Protein AF-K0T795-F1 (afdb_monomer_lite)

Secondary structure (DSSP, 8-state):
-EEEEEEEEEEE-GGGT-B-PPSB-S---SSHHHHHHTB-TTS-BSEEEEEEESS-B-GGGT-EEE--GGG-THHHH-PPP-----TT-TT-------HHHHHT-STTGGGG-EEE-B-TT-EEEEETTS-EEEPBP-TT-TT---EEEEEEEEE-TTTS--SBTT----EETTEE-PPPHHHHHHHHHHHHHHTGGGS---HHHHHHHHHHHHHTTTTB-HHHHHHHHHHHHHHHHHHHHHHHHHHHHHT-----------HHHHHHHHHHHTT------GGGTTGGGSSGGGS---------

Structure (mmCIF, N/CA/C/O backbone):
data_AF-K0T795-F1
#
_entry.id   AF-K0T795-F1
#
loop_
_atom_site.group_PDB
_atom_site.id
_atom_site.type_symbol
_atom_site.label_atom_id
_atom_site.label_alt_id
_atom_site.label_comp_id
_atom_site.label_asym_id
_atom_site.label_entity_id
_atom_site.label_seq_id
_atom_site.pdbx_PDB_ins_code
_atom_site.Cartn_x
_atom_site.Cartn_y
_atom_site.Cartn_z
_atom_site.occupancy
_atom_site.B_iso_or_equiv
_atom_site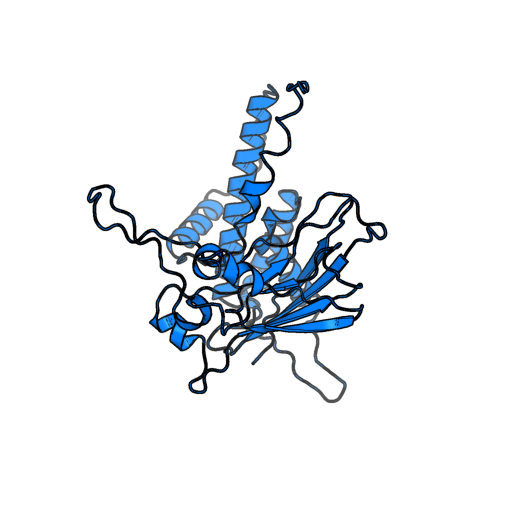.auth_seq_id
_atom_site.auth_comp_id
_atom_site.auth_asym_id
_atom_site.auth_atom_id
_atom_site.pdbx_PDB_model_num
ATOM 1 N N . MET A 1 1 ? 12.980 -3.715 13.375 1.00 86.56 1 MET A N 1
ATOM 2 C CA . MET A 1 1 ? 11.703 -3.409 12.712 1.00 86.56 1 MET A CA 1
ATOM 3 C C . MET A 1 1 ? 10.564 -3.985 13.532 1.00 86.56 1 MET A C 1
ATOM 5 O O . MET A 1 1 ? 10.728 -5.064 14.099 1.00 86.56 1 MET A O 1
ATOM 9 N N . VAL A 1 2 ? 9.457 -3.260 13.605 1.00 91.81 2 VAL A N 1
ATOM 10 C CA . VAL A 1 2 ? 8.204 -3.581 14.289 1.00 91.81 2 VAL A CA 1
ATOM 11 C C . VAL A 1 2 ? 7.086 -3.684 13.255 1.00 91.81 2 VAL A C 1
ATOM 13 O O . VAL A 1 2 ? 7.218 -3.168 12.154 1.00 91.81 2 VAL A O 1
ATOM 16 N N . PHE A 1 3 ? 6.021 -4.416 13.572 1.00 92.88 3 PHE A N 1
ATOM 17 C CA . PHE A 1 3 ? 4.860 -4.531 12.691 1.00 92.88 3 PHE A CA 1
ATOM 18 C C . PHE A 1 3 ? 4.004 -3.270 12.787 1.00 92.88 3 PHE A C 1
ATOM 20 O O . PHE A 1 3 ? 3.606 -2.920 13.900 1.00 92.88 3 PHE A O 1
ATOM 27 N N . ASN A 1 4 ? 3.688 -2.637 11.654 1.00 92.00 4 ASN A N 1
ATOM 28 C CA . ASN A 1 4 ? 2.991 -1.349 11.661 1.00 92.00 4 ASN A CA 1
ATOM 29 C C . ASN A 1 4 ? 1.482 -1.431 11.867 1.00 92.00 4 ASN A C 1
ATOM 31 O O . ASN A 1 4 ? 0.875 -0.431 12.224 1.00 92.00 4 ASN A O 1
ATOM 35 N N . PHE A 1 5 ? 0.882 -2.611 11.694 1.00 94.19 5 PHE A N 1
ATOM 36 C CA . PHE A 1 5 ? -0.573 -2.790 11.593 1.00 94.19 5 PHE A CA 1
ATOM 37 C C . PHE A 1 5 ? -1.214 -2.202 10.332 1.00 94.19 5 PHE A C 1
ATOM 39 O O . PHE A 1 5 ? -2.438 -2.229 10.237 1.00 94.19 5 PHE A O 1
ATOM 46 N N . ASP A 1 6 ? -0.413 -1.785 9.351 1.00 92.88 6 ASP A N 1
ATOM 47 C CA . ASP A 1 6 ? -0.857 -1.567 7.974 1.00 92.88 6 ASP A CA 1
ATOM 48 C C . ASP A 1 6 ? -1.034 -2.920 7.278 1.00 92.88 6 ASP A C 1
ATOM 50 O O . ASP A 1 6 ? -0.102 -3.738 7.259 1.00 92.88 6 ASP A O 1
ATOM 54 N N . VAL A 1 7 ? -2.252 -3.200 6.805 1.00 92.56 7 VAL A N 1
ATOM 55 C CA . VAL A 1 7 ? -2.627 -4.503 6.246 1.00 92.56 7 VAL A CA 1
ATOM 56 C C . VAL A 1 7 ? -3.633 -4.323 5.122 1.00 92.56 7 VAL A C 1
ATOM 58 O O . VAL A 1 7 ? -4.818 -4.114 5.359 1.00 92.56 7 VAL A O 1
ATOM 61 N N . LEU A 1 8 ? -3.192 -4.567 3.899 1.00 90.12 8 LEU A N 1
ATOM 62 C CA . LEU A 1 8 ? -4.040 -4.510 2.719 1.00 90.12 8 LEU A CA 1
ATOM 63 C C . LEU A 1 8 ? -4.313 -5.919 2.210 1.00 90.12 8 LEU A C 1
ATOM 65 O O . LEU A 1 8 ? -3.396 -6.712 2.018 1.00 90.12 8 LEU A O 1
ATOM 69 N N . ALA A 1 9 ? -5.578 -6.238 1.955 1.00 92.12 9 ALA A N 1
ATOM 70 C CA . ALA A 1 9 ? -5.966 -7.454 1.253 1.00 92.12 9 ALA A CA 1
ATOM 71 C C . ALA A 1 9 ? -6.657 -7.071 -0.050 1.00 92.12 9 ALA A C 1
ATOM 73 O O . ALA A 1 9 ? -7.594 -6.278 -0.045 1.00 92.12 9 ALA A O 1
ATOM 74 N N . TRP A 1 10 ? -6.199 -7.643 -1.160 1.00 88.56 10 TRP A N 1
ATOM 75 C CA . TRP A 1 10 ? -6.665 -7.260 -2.485 1.00 88.56 10 TRP A CA 1
ATOM 76 C C . TRP A 1 10 ? -7.081 -8.464 -3.313 1.00 88.56 10 TRP A C 1
ATOM 78 O O . TRP A 1 10 ? -6.333 -9.442 -3.418 1.00 88.56 10 TRP A O 1
ATOM 88 N N . SER A 1 11 ? -8.253 -8.345 -3.933 1.00 93.38 11 SER A N 1
ATOM 89 C CA . SER A 1 11 ? -8.753 -9.245 -4.966 1.00 93.38 11 SER A CA 1
ATOM 90 C C . SER A 1 11 ? -8.673 -8.533 -6.306 1.00 93.38 11 SER A C 1
ATOM 92 O O . SER A 1 11 ? -9.157 -7.416 -6.412 1.00 93.38 11 SER A O 1
ATOM 94 N N . ILE A 1 12 ? -8.073 -9.171 -7.308 1.00 93.12 12 ILE A N 1
ATOM 95 C CA . ILE A 1 12 ? -8.143 -8.727 -8.705 1.00 93.12 12 ILE A CA 1
ATOM 96 C C . ILE A 1 12 ? -8.821 -9.816 -9.514 1.00 93.12 12 ILE A C 1
ATOM 98 O O . ILE A 1 12 ? -8.230 -10.881 -9.685 1.00 93.12 12 ILE A O 1
ATOM 102 N N . ASP A 1 13 ? -10.021 -9.561 -10.025 1.00 93.50 13 ASP A N 1
ATOM 103 C CA . ASP A 1 13 ? -10.718 -10.417 -10.981 1.00 93.50 13 ASP A CA 1
ATOM 104 C C . ASP A 1 13 ? -10.449 -9.953 -12.427 1.00 93.50 13 ASP A C 1
ATOM 106 O O . ASP A 1 13 ? -10.992 -8.938 -12.876 1.00 93.50 13 ASP A O 1
ATOM 110 N N . PRO A 1 14 ? -9.669 -10.717 -13.222 1.00 92.88 14 PRO A N 1
ATOM 111 C CA . PRO A 1 14 ? -9.431 -10.392 -14.626 1.00 92.88 14 PRO A CA 1
ATOM 112 C C . PRO A 1 14 ? -10.713 -10.278 -15.460 1.00 92.88 14 PRO A C 1
ATOM 114 O O . PRO A 1 14 ? -10.715 -9.593 -16.479 1.00 92.88 14 PRO A O 1
ATOM 117 N N . LYS A 1 15 ? -11.808 -10.938 -15.058 1.00 92.31 15 LYS A N 1
ATOM 118 C CA . LYS A 1 15 ? -13.093 -10.886 -15.776 1.00 92.31 15 LYS A CA 1
ATOM 119 C C . LYS A 1 15 ? -13.806 -9.553 -15.620 1.00 92.31 15 LYS A C 1
ATOM 121 O O . LYS A 1 15 ? -14.582 -9.193 -16.498 1.00 92.31 15 LYS A O 1
ATOM 126 N N . GLN A 1 16 ? -13.536 -8.847 -14.527 1.00 91.06 16 GLN A N 1
ATOM 127 C CA . GLN A 1 16 ? -14.083 -7.522 -14.250 1.00 91.06 16 GLN A CA 1
ATOM 128 C C . GLN A 1 16 ? -13.165 -6.406 -14.764 1.00 91.06 16 GLN A C 1
ATOM 130 O O . GLN A 1 16 ? -13.422 -5.235 -14.513 1.00 91.06 16 GLN A O 1
ATOM 135 N N . ASN A 1 17 ? -12.103 -6.758 -15.506 1.00 88.50 17 ASN A N 1
ATOM 136 C CA . ASN A 1 17 ? -11.101 -5.816 -16.008 1.00 88.50 17 ASN A CA 1
ATOM 137 C C . ASN A 1 17 ? -10.404 -5.019 -14.882 1.00 88.50 17 ASN A C 1
ATOM 139 O O . ASN A 1 17 ? -9.931 -3.904 -15.099 1.00 88.50 17 ASN A O 1
ATOM 143 N N . GLU A 1 18 ? -10.328 -5.604 -13.684 1.00 91.62 18 GLU A N 1
ATOM 144 C CA . GLU A 1 18 ? -9.703 -4.993 -12.512 1.00 91.62 18 GLU A CA 1
ATOM 145 C C . GLU A 1 18 ? -8.171 -4.934 -12.644 1.00 91.62 18 GLU A C 1
ATOM 147 O O . GLU A 1 18 ? -7.525 -5.755 -13.313 1.00 91.62 18 GLU A O 1
ATOM 152 N N . SER A 1 19 ? -7.568 -3.959 -11.966 1.00 91.56 19 SER A N 1
ATOM 153 C CA . SER A 1 19 ? -6.119 -3.772 -11.878 1.00 91.56 19 SER A CA 1
ATOM 154 C C . SER A 1 19 ? -5.672 -3.547 -10.443 1.00 91.56 19 SER A C 1
ATOM 156 O O . SER A 1 19 ? -6.443 -3.082 -9.606 1.00 91.56 19 SER A O 1
ATOM 158 N N . GLY A 1 20 ? -4.412 -3.887 -10.161 1.00 90.06 20 GLY A N 1
ATOM 159 C CA . GLY A 1 20 ? -3.769 -3.429 -8.934 1.00 90.06 20 GLY A CA 1
ATOM 160 C C . GLY A 1 20 ? -3.446 -1.937 -9.004 1.00 90.06 20 GLY A C 1
ATOM 161 O O . GLY A 1 20 ? -3.841 -1.247 -9.944 1.00 90.06 20 GLY A O 1
ATOM 162 N N . PHE A 1 21 ? -2.693 -1.470 -8.011 1.00 88.06 21 PHE A N 1
ATOM 163 C CA . PHE A 1 21 ? -2.136 -0.120 -7.993 1.00 88.06 21 PHE A CA 1
ATOM 164 C C . PHE A 1 21 ? -1.291 0.152 -9.241 1.00 88.06 21 PHE A C 1
ATOM 166 O O . PHE A 1 21 ? -0.637 -0.763 -9.751 1.00 88.06 21 PHE A O 1
ATOM 173 N N . SER A 1 22 ? -1.312 1.402 -9.699 1.00 90.06 22 SER A N 1
ATOM 174 C CA . SER A 1 22 ? -0.381 1.999 -10.668 1.00 90.06 22 SER A CA 1
ATOM 175 C C . SER A 1 22 ? 1.072 1.883 -10.180 1.00 90.06 22 SER A C 1
ATOM 177 O O . SER A 1 22 ? 1.303 1.553 -9.023 1.00 90.06 22 SER A O 1
ATOM 179 N N . PRO A 1 23 ? 2.084 2.087 -11.038 1.00 93.00 23 PRO A N 1
ATOM 180 C CA . PRO A 1 23 ? 3.484 2.195 -10.612 1.00 93.00 23 PRO A CA 1
ATOM 181 C C . PRO A 1 23 ? 3.674 3.257 -9.529 1.00 93.00 23 PRO A C 1
ATOM 183 O O . PRO A 1 23 ? 3.396 4.422 -9.770 1.00 93.00 23 PRO A O 1
ATOM 186 N N . HIS A 1 24 ? 4.138 2.832 -8.353 1.00 92.12 24 HIS A N 1
ATOM 187 C CA . HIS A 1 24 ? 4.343 3.690 -7.183 1.00 92.12 24 HIS A CA 1
ATOM 188 C C . HIS A 1 24 ? 5.465 3.147 -6.284 1.00 92.12 24 HIS A C 1
ATOM 190 O O . HIS A 1 24 ? 5.972 2.027 -6.469 1.00 92.12 24 HIS A O 1
ATOM 196 N N . ARG A 1 25 ? 5.855 3.957 -5.301 1.00 93.31 25 ARG A N 1
ATOM 197 C CA . ARG A 1 25 ? 6.662 3.559 -4.143 1.00 93.31 25 ARG A CA 1
ATOM 198 C C . ARG A 1 25 ? 5.738 3.550 -2.924 1.00 93.31 25 ARG A C 1
ATOM 200 O O . ARG A 1 25 ? 4.800 4.330 -2.873 1.00 93.31 25 ARG A O 1
ATOM 207 N N . ASP A 1 26 ? 5.988 2.692 -1.933 1.00 92.50 26 ASP A N 1
ATOM 208 C CA . ASP A 1 26 ? 5.132 2.705 -0.731 1.00 92.50 26 ASP A CA 1
ATOM 209 C C . ASP A 1 26 ? 5.312 4.010 0.055 1.00 92.50 26 ASP A C 1
ATOM 211 O O . ASP A 1 26 ? 4.383 4.461 0.719 1.00 92.50 26 ASP A O 1
ATOM 215 N N . ARG A 1 27 ? 6.525 4.586 0.039 1.00 90.69 27 ARG A N 1
ATOM 216 C CA . ARG A 1 27 ? 6.832 5.871 0.679 1.00 90.69 27 ARG A CA 1
ATOM 217 C C . ARG A 1 27 ? 7.778 6.691 -0.186 1.00 90.69 27 ARG A C 1
ATOM 219 O O . ARG A 1 27 ? 8.836 6.186 -0.592 1.00 90.69 27 ARG A O 1
ATOM 226 N N . GLN A 1 28 ? 7.453 7.968 -0.332 1.00 86.88 28 GLN A N 1
ATOM 227 C CA . GLN A 1 28 ? 8.263 8.961 -1.014 1.00 86.88 28 GLN A CA 1
ATOM 228 C C . GLN A 1 28 ? 8.574 10.115 -0.053 1.00 86.88 28 GLN A C 1
ATOM 230 O O . GLN A 1 28 ? 7.776 11.027 0.083 1.00 86.88 28 GLN A O 1
ATOM 235 N N . PRO A 1 29 ? 9.709 10.083 0.671 1.00 85.38 29 PRO A N 1
ATOM 236 C CA . PRO A 1 29 ? 10.105 11.228 1.477 1.00 85.38 29 PRO A CA 1
ATOM 237 C C . PRO A 1 29 ? 10.365 12.440 0.577 1.00 85.38 29 PRO A C 1
ATOM 239 O O . PRO A 1 29 ? 11.174 12.322 -0.342 1.00 85.38 29 PRO A O 1
ATOM 242 N N . GLU A 1 30 ? 9.720 13.562 0.890 1.00 79.94 30 GLU A N 1
ATOM 243 C CA . GLU A 1 30 ? 9.789 14.840 0.159 1.00 79.94 30 GLU A CA 1
ATOM 244 C C . GLU A 1 30 ? 11.242 15.314 0.013 1.00 79.94 30 GLU A C 1
ATOM 246 O O . GLU A 1 30 ? 11.819 15.414 -1.065 1.00 79.94 30 GLU A O 1
ATOM 251 N N . THR A 1 31 ? 11.943 15.475 1.138 1.00 85.38 31 THR A N 1
ATOM 252 C CA . THR A 1 31 ? 13.293 16.042 1.076 1.00 85.38 31 THR A CA 1
ATOM 253 C C . THR A 1 31 ? 14.381 14.986 0.842 1.00 85.38 31 THR A C 1
ATOM 255 O O . THR A 1 31 ? 14.350 13.893 1.427 1.00 85.38 31 THR A O 1
ATOM 258 N N . PRO A 1 32 ? 15.489 15.344 0.159 1.00 86.69 32 PRO A N 1
ATOM 259 C CA . PRO A 1 32 ? 16.670 14.485 0.065 1.00 86.69 32 PRO A CA 1
ATOM 260 C C . PRO A 1 32 ? 17.253 14.078 1.427 1.00 86.69 32 PRO A C 1
ATOM 262 O O . PRO A 1 32 ? 17.944 13.062 1.533 1.00 86.69 32 PRO A O 1
ATOM 265 N N . SER A 1 33 ? 17.033 14.874 2.483 1.00 89.06 33 SER A N 1
ATOM 266 C CA . SER A 1 33 ? 17.440 14.491 3.839 1.00 89.06 33 SER A CA 1
ATOM 267 C C . SER A 1 33 ? 16.539 13.405 4.405 1.00 89.06 33 SER A C 1
ATOM 269 O O . SER A 1 33 ? 17.060 12.382 4.844 1.00 89.06 33 SER A O 1
ATOM 271 N N . ALA A 1 34 ? 15.219 13.586 4.325 1.00 90.00 34 ALA A N 1
ATOM 272 C CA . ALA A 1 34 ? 14.247 12.595 4.773 1.00 90.00 34 ALA A CA 1
ATOM 273 C C . ALA A 1 34 ? 14.420 11.262 4.026 1.00 90.00 34 ALA A C 1
ATOM 275 O O . ALA A 1 34 ? 14.359 10.195 4.638 1.00 90.00 34 ALA A O 1
ATOM 276 N N . LEU A 1 35 ? 14.759 11.312 2.733 1.00 91.62 35 LEU A N 1
ATOM 277 C CA . LEU A 1 35 ? 15.106 10.126 1.958 1.00 91.62 35 LEU A CA 1
ATOM 278 C C . LEU A 1 35 ? 16.349 9.414 2.493 1.00 91.62 35 LEU A C 1
ATOM 280 O O . LEU A 1 35 ? 16.335 8.205 2.694 1.00 91.62 35 LEU A O 1
ATOM 284 N N . ARG A 1 36 ? 17.447 10.127 2.757 1.00 91.62 36 ARG A N 1
ATOM 285 C CA . ARG A 1 36 ? 18.628 9.484 3.362 1.00 91.62 36 ARG A CA 1
ATOM 286 C C . ARG A 1 36 ? 18.302 8.899 4.735 1.00 91.62 36 ARG A C 1
ATOM 288 O O . ARG A 1 36 ? 18.793 7.820 5.068 1.00 91.62 36 ARG A O 1
ATOM 295 N N . ASP A 1 37 ? 17.458 9.584 5.498 1.00 92.94 37 ASP A N 1
ATOM 296 C CA . ASP A 1 37 ? 17.039 9.168 6.832 1.00 92.94 37 ASP A CA 1
ATOM 297 C C . ASP A 1 37 ? 16.048 7.991 6.814 1.00 92.94 37 ASP A C 1
ATOM 299 O O . ASP A 1 37 ? 15.919 7.303 7.831 1.00 92.94 37 ASP A O 1
ATOM 303 N N . SER A 1 38 ? 15.430 7.665 5.672 1.00 94.25 38 SER A N 1
ATOM 304 C CA . SER A 1 38 ? 14.600 6.462 5.493 1.00 94.25 38 SER A CA 1
ATOM 305 C C . SER A 1 38 ? 15.413 5.162 5.354 1.00 94.25 38 SER A C 1
ATOM 307 O O . SER A 1 38 ? 14.866 4.048 5.342 1.00 94.25 38 SER A O 1
ATOM 309 N N . PHE A 1 39 ? 16.743 5.272 5.313 1.00 95.62 39 PHE A N 1
ATOM 310 C CA . PHE A 1 39 ? 17.683 4.156 5.320 1.00 95.62 39 PHE A CA 1
ATOM 311 C C . PHE A 1 39 ? 18.541 4.136 6.591 1.00 95.62 39 PHE A C 1
ATOM 313 O O . PHE A 1 39 ? 18.800 5.143 7.250 1.00 95.62 39 PHE A O 1
ATOM 320 N N . PHE A 1 40 ? 19.007 2.948 6.962 1.00 95.25 40 PHE A N 1
ATOM 321 C CA . PHE A 1 40 ? 20.087 2.780 7.923 1.00 95.25 40 PHE A CA 1
ATOM 322 C C . PHE A 1 40 ? 21.425 3.208 7.304 1.00 95.25 40 PHE A C 1
ATOM 324 O O . PHE A 1 40 ? 21.589 3.257 6.085 1.00 95.25 40 PHE A O 1
ATOM 331 N N . ARG A 1 41 ? 22.428 3.465 8.153 1.00 93.12 41 ARG A N 1
ATOM 332 C CA . ARG A 1 41 ? 23.772 3.894 7.715 1.00 93.12 41 ARG A CA 1
ATOM 333 C C . ARG A 1 41 ? 24.489 2.883 6.814 1.00 93.12 41 ARG A C 1
ATOM 335 O O . ARG A 1 41 ? 25.395 3.262 6.085 1.00 93.12 41 ARG A O 1
ATOM 342 N N . ASP A 1 42 ? 24.113 1.611 6.889 1.00 93.56 42 ASP A N 1
ATOM 343 C CA . ASP A 1 42 ? 24.628 0.531 6.040 1.00 93.56 42 ASP A CA 1
ATOM 344 C C . ASP A 1 42 ? 23.865 0.388 4.707 1.00 93.56 42 ASP A C 1
ATOM 346 O O . ASP A 1 42 ? 24.188 -0.477 3.894 1.00 93.56 42 ASP A O 1
ATOM 350 N N . GLY A 1 43 ? 22.873 1.250 4.458 1.00 90.56 43 GLY A N 1
ATOM 351 C CA . GLY A 1 43 ? 22.064 1.269 3.243 1.00 90.56 43 GLY A CA 1
ATOM 352 C C . GLY A 1 43 ? 20.875 0.305 3.253 1.00 90.56 43 GLY A C 1
ATOM 353 O O . GLY A 1 43 ? 20.169 0.215 2.243 1.00 90.56 43 GLY A O 1
ATOM 354 N N . HIS A 1 44 ? 20.622 -0.415 4.354 1.00 92.62 44 HIS A N 1
ATOM 355 C CA . HIS A 1 44 ? 19.388 -1.185 4.510 1.00 92.62 44 HIS A CA 1
ATOM 356 C C . HIS A 1 44 ? 18.190 -0.256 4.734 1.00 92.62 44 HIS A C 1
ATOM 358 O O . HIS A 1 44 ? 18.303 0.786 5.368 1.00 92.62 44 HIS A O 1
ATOM 364 N N . SER A 1 45 ? 17.023 -0.621 4.207 1.00 95.19 45 SER A N 1
ATOM 365 C CA . SER A 1 45 ? 15.817 0.194 4.366 1.00 95.19 45 SER A CA 1
ATOM 366 C C . SER A 1 45 ? 15.255 0.097 5.782 1.00 95.19 45 SER A C 1
ATOM 368 O O . SER A 1 45 ? 15.273 -0.984 6.375 1.00 95.19 45 SER A O 1
ATOM 370 N N . LYS A 1 46 ? 14.706 1.202 6.296 1.00 96.31 46 LYS A N 1
ATOM 371 C CA . LYS A 1 46 ? 13.951 1.225 7.554 1.00 96.31 46 LYS A CA 1
ATOM 372 C C . LYS A 1 46 ? 12.496 0.792 7.400 1.00 96.31 46 LYS A C 1
ATOM 374 O O . LYS A 1 46 ? 11.810 0.720 8.408 1.00 96.31 46 LYS A O 1
ATOM 379 N N . TYR A 1 47 ? 12.041 0.446 6.197 1.00 96.50 47 TYR A N 1
ATOM 380 C CA . TYR A 1 47 ? 10.674 -0.005 5.938 1.00 96.50 47 TYR A CA 1
ATOM 381 C C . TYR A 1 47 ? 10.654 -1.137 4.915 1.00 96.50 47 TYR A C 1
ATOM 383 O O . TYR A 1 47 ? 11.358 -1.083 3.900 1.00 96.50 47 TYR A O 1
ATOM 391 N N . ALA A 1 48 ? 9.833 -2.150 5.168 1.00 96.62 48 ALA A N 1
ATOM 392 C CA . ALA A 1 48 ? 9.615 -3.261 4.262 1.00 96.62 48 ALA A CA 1
ATOM 393 C C . ALA A 1 48 ? 8.145 -3.689 4.220 1.00 96.62 48 ALA A C 1
ATOM 395 O O . ALA A 1 48 ? 7.516 -3.904 5.258 1.00 96.62 48 ALA A O 1
ATOM 396 N N . THR A 1 49 ? 7.664 -3.929 3.007 1.00 97.31 49 THR A N 1
ATOM 397 C CA . THR A 1 49 ? 6.365 -4.536 2.732 1.00 97.31 49 THR A CA 1
ATOM 398 C C . THR A 1 49 ? 6.546 -6.025 2.491 1.00 97.31 49 THR A C 1
ATOM 400 O O . THR A 1 49 ? 7.391 -6.457 1.700 1.00 97.31 49 THR A O 1
ATOM 403 N N . HIS A 1 50 ? 5.746 -6.833 3.181 1.00 97.69 50 HIS A N 1
ATOM 404 C CA . HIS A 1 50 ? 5.647 -8.272 2.980 1.00 97.69 50 HIS A CA 1
ATOM 405 C C . HIS A 1 50 ? 4.355 -8.573 2.234 1.00 97.69 50 HIS A C 1
ATOM 407 O O . HIS A 1 50 ? 3.275 -8.539 2.811 1.00 97.69 50 HIS A O 1
ATOM 413 N N . TRP A 1 51 ? 4.470 -8.890 0.948 1.00 97.75 51 TRP A N 1
ATOM 414 C CA . TRP A 1 51 ? 3.342 -9.257 0.100 1.00 97.75 51 TRP A CA 1
ATOM 415 C C . TRP A 1 51 ? 3.259 -10.774 -0.048 1.00 97.75 51 TRP A C 1
ATOM 417 O O . TRP A 1 51 ? 4.250 -11.434 -0.377 1.00 97.75 51 TRP A O 1
ATOM 427 N N . ILE A 1 52 ? 2.079 -11.340 0.181 1.00 98.06 52 ILE A N 1
ATOM 428 C CA . ILE A 1 52 ? 1.808 -12.776 0.140 1.00 98.06 52 ILE A CA 1
ATOM 429 C C . ILE A 1 52 ? 0.692 -13.044 -0.863 1.00 98.06 52 ILE A C 1
ATOM 431 O O . ILE A 1 52 ? -0.424 -12.543 -0.723 1.00 98.06 52 ILE A O 1
ATOM 435 N N . ALA A 1 53 ? 0.977 -13.900 -1.840 1.00 97.25 53 ALA A N 1
ATOM 436 C CA . ALA A 1 53 ? -0.039 -14.444 -2.727 1.00 97.25 53 ALA A CA 1
ATOM 437 C C . ALA A 1 53 ? -0.875 -15.457 -1.934 1.00 97.25 53 ALA A C 1
ATOM 439 O O . ALA A 1 53 ? -0.360 -16.503 -1.548 1.00 97.25 53 ALA A O 1
ATOM 440 N N . ILE A 1 54 ? -2.150 -15.172 -1.669 1.00 97.25 54 ILE A N 1
ATOM 441 C CA . ILE A 1 54 ? -3.064 -16.161 -1.070 1.00 97.25 54 ILE A CA 1
ATOM 442 C C . ILE A 1 54 ? -3.409 -17.219 -2.118 1.00 97.25 54 ILE A C 1
ATOM 444 O O . ILE A 1 54 ? -3.395 -18.417 -1.843 1.00 97.25 54 ILE A O 1
ATOM 448 N N . GLU A 1 55 ? -3.624 -16.765 -3.349 1.00 95.00 55 GLU A N 1
ATOM 449 C CA . GLU A 1 55 ? -3.771 -17.604 -4.532 1.00 95.00 55 GLU A CA 1
ATOM 450 C C . GLU A 1 55 ? -2.590 -17.408 -5.485 1.00 95.00 55 GLU A C 1
ATOM 452 O O . GLU A 1 55 ? -1.780 -16.496 -5.323 1.00 95.00 55 GLU A O 1
ATOM 457 N N . ALA A 1 56 ? -2.463 -18.282 -6.487 1.00 95.19 56 ALA A N 1
ATOM 458 C CA . ALA A 1 56 ? -1.392 -18.159 -7.466 1.00 95.19 56 ALA A CA 1
ATOM 459 C C . ALA A 1 56 ? -1.503 -16.828 -8.230 1.00 95.19 56 ALA A C 1
ATOM 461 O O . ALA A 1 56 ? -2.517 -16.545 -8.869 1.00 95.19 56 ALA A O 1
ATOM 462 N N . ALA A 1 57 ? -0.429 -16.048 -8.192 1.00 95.38 57 ALA A N 1
ATOM 463 C CA . ALA A 1 57 ? -0.297 -14.791 -8.900 1.00 95.38 57 ALA A CA 1
ATOM 464 C C . ALA A 1 57 ? 0.625 -14.961 -10.107 1.00 95.38 57 ALA A C 1
ATOM 466 O O . ALA A 1 57 ? 1.741 -15.476 -10.012 1.00 95.38 57 ALA A O 1
ATOM 467 N N . THR A 1 58 ? 0.158 -14.500 -11.253 1.00 95.31 58 THR A N 1
ATOM 468 C CA . THR A 1 58 ? 0.783 -14.639 -12.565 1.00 95.31 58 THR A CA 1
ATOM 469 C C . THR A 1 58 ? 0.678 -13.313 -13.319 1.00 95.31 58 THR A C 1
ATOM 471 O O . THR A 1 58 ? -0.151 -12.478 -12.953 1.00 95.31 58 THR A O 1
ATOM 474 N N . PRO A 1 59 ? 1.456 -13.111 -14.394 1.00 94.69 59 PRO A N 1
ATOM 475 C CA . PRO A 1 59 ? 1.297 -11.941 -15.259 1.00 94.69 59 PRO A CA 1
ATOM 476 C C . PRO A 1 59 ? -0.146 -11.725 -15.744 1.00 94.69 59 PRO A C 1
ATOM 478 O O . PRO A 1 59 ? -0.592 -10.590 -15.868 1.00 94.69 59 PRO A O 1
ATOM 481 N N . GLU A 1 60 ? -0.895 -12.812 -15.953 1.00 94.12 60 GLU A N 1
ATOM 482 C CA . GLU A 1 60 ? -2.264 -12.785 -16.478 1.00 94.12 60 GLU A CA 1
ATOM 483 C C . GLU A 1 60 ? -3.321 -12.374 -15.444 1.00 94.12 60 GLU A C 1
ATOM 485 O O . GLU A 1 60 ? -4.394 -11.907 -15.815 1.00 94.12 60 GLU A O 1
ATOM 490 N N . ASN A 1 61 ? -3.051 -12.551 -14.150 1.00 94.12 61 ASN A N 1
ATOM 491 C CA . ASN A 1 61 ? -3.979 -12.213 -13.067 1.00 94.12 61 ASN A CA 1
ATOM 492 C C . ASN A 1 61 ? -3.336 -11.284 -12.030 1.00 94.12 61 ASN A C 1
ATOM 494 O O . ASN A 1 61 ? -3.614 -11.385 -10.838 1.00 94.12 61 ASN A O 1
ATOM 498 N N . SER A 1 62 ? -2.490 -10.356 -12.485 1.00 94.69 62 SER A N 1
ATOM 499 C CA . SER A 1 62 ? -1.932 -9.294 -11.645 1.00 94.69 62 SER A CA 1
ATOM 500 C C . SER A 1 62 ? -0.945 -9.775 -10.573 1.00 94.69 62 SER A C 1
ATOM 502 O O . SER A 1 62 ? -1.144 -9.544 -9.381 1.00 94.69 62 SER A O 1
ATOM 504 N N . CYS A 1 63 ? 0.148 -10.446 -10.951 1.00 95.50 63 CYS A N 1
ATOM 505 C CA . CYS A 1 63 ? 1.309 -10.524 -10.055 1.00 95.50 63 CYS A CA 1
ATOM 506 C C . CYS A 1 63 ? 1.970 -9.150 -9.884 1.00 95.50 63 CYS A C 1
ATOM 508 O O . CYS A 1 63 ? 1.723 -8.235 -10.668 1.00 95.50 63 CYS A O 1
ATOM 510 N N . LEU A 1 64 ? 2.847 -9.023 -8.885 1.00 96.88 64 LEU A N 1
ATOM 511 C CA . LEU A 1 64 ? 3.658 -7.820 -8.736 1.00 96.88 64 LEU A CA 1
ATOM 512 C C . LEU A 1 64 ? 4.642 -7.671 -9.896 1.00 96.88 64 LEU A C 1
ATOM 514 O O . LEU A 1 64 ? 5.275 -8.640 -10.327 1.00 96.88 64 LEU A O 1
ATOM 518 N N . TYR A 1 65 ? 4.782 -6.441 -10.358 1.00 97.75 65 TYR A N 1
ATOM 519 C CA . TYR A 1 65 ? 5.824 -5.985 -11.260 1.00 97.75 65 TYR A CA 1
ATOM 520 C C . TYR A 1 65 ? 6.710 -5.002 -10.513 1.00 97.75 65 TYR A C 1
ATOM 522 O O . TYR A 1 65 ? 6.228 -4.295 -9.632 1.00 97.75 65 TYR A O 1
ATOM 530 N N . VAL A 1 66 ? 7.999 -4.984 -10.845 1.00 98.19 66 VAL A N 1
ATOM 531 C CA . VAL A 1 66 ? 8.976 -4.093 -10.212 1.00 98.19 66 VAL A CA 1
ATOM 532 C C . VAL A 1 66 ? 9.998 -3.574 -11.214 1.00 98.19 66 VAL A C 1
ATOM 534 O O . VAL A 1 66 ? 10.313 -4.261 -12.198 1.00 98.19 66 VAL A O 1
ATOM 537 N N . ILE A 1 67 ? 10.598 -2.428 -10.893 1.00 98.00 67 ILE A N 1
ATOM 538 C CA . ILE A 1 67 ? 11.925 -2.053 -11.388 1.00 98.00 67 ILE A CA 1
ATOM 539 C C . ILE A 1 67 ? 12.954 -2.362 -10.289 1.00 98.00 67 ILE A C 1
ATOM 541 O O . ILE A 1 67 ? 12.863 -1.834 -9.181 1.00 98.00 67 ILE A O 1
ATOM 545 N N . PRO A 1 68 ? 13.934 -3.251 -10.533 1.00 97.06 68 PRO A N 1
ATOM 546 C CA . PRO A 1 68 ? 14.977 -3.521 -9.549 1.00 97.06 68 PRO A CA 1
ATOM 547 C C . PRO A 1 68 ? 15.860 -2.292 -9.296 1.00 97.06 68 PRO A C 1
ATOM 549 O O . PRO A 1 68 ? 16.271 -1.638 -10.248 1.00 97.06 68 PRO A O 1
ATOM 552 N N . LYS A 1 69 ? 16.261 -2.077 -8.033 1.00 95.69 69 LYS A N 1
ATOM 553 C CA . LYS A 1 69 ? 17.129 -0.968 -7.579 1.00 95.69 69 LYS A CA 1
ATOM 554 C C . LYS A 1 69 ? 18.270 -0.571 -8.543 1.00 95.69 69 LYS A C 1
ATOM 556 O O . LYS A 1 69 ? 18.444 0.619 -8.755 1.00 95.69 69 LYS A O 1
ATOM 561 N N . PRO A 1 70 ? 19.071 -1.489 -9.129 1.00 95.88 70 PRO A N 1
ATOM 562 C CA . PRO A 1 70 ? 20.164 -1.091 -10.028 1.00 95.88 70 PRO A CA 1
ATOM 563 C C . PRO A 1 70 ? 19.726 -0.403 -11.331 1.00 95.88 70 PRO A C 1
ATOM 565 O O . PRO A 1 70 ? 20.575 0.126 -12.040 1.00 95.88 70 PRO A O 1
ATOM 568 N N . PHE A 1 71 ? 18.438 -0.467 -11.667 1.00 96.88 71 PHE A N 1
ATOM 569 C CA . PHE A 1 71 ? 17.841 0.096 -12.878 1.00 96.88 71 PHE A CA 1
ATOM 570 C C . PHE A 1 71 ? 16.848 1.226 -12.572 1.00 96.88 71 PHE A C 1
ATOM 572 O O . PHE A 1 71 ? 16.095 1.621 -13.452 1.00 96.88 71 PHE A O 1
ATOM 579 N N . ASP A 1 72 ? 16.821 1.702 -11.329 1.00 95.25 72 ASP A N 1
ATOM 580 C CA . ASP A 1 72 ? 15.912 2.734 -10.839 1.00 95.25 72 ASP A CA 1
ATOM 581 C C . ASP A 1 72 ? 16.744 3.851 -10.191 1.00 95.25 72 ASP A C 1
ATOM 583 O O . ASP A 1 72 ? 17.156 3.710 -9.032 1.00 95.25 72 ASP A O 1
ATOM 587 N N . PRO A 1 73 ? 17.037 4.936 -10.932 1.00 91.69 73 PRO A N 1
ATOM 588 C CA . PRO A 1 73 ? 17.802 6.064 -10.405 1.00 91.69 73 PRO A CA 1
ATOM 589 C C . PRO A 1 73 ? 17.128 6.706 -9.183 1.00 91.69 73 PRO A C 1
ATOM 591 O O . PRO A 1 73 ? 17.791 7.017 -8.192 1.00 91.69 73 PRO A O 1
ATOM 594 N N . GLY A 1 74 ? 15.796 6.808 -9.203 1.00 91.38 74 GLY A N 1
ATOM 595 C CA . GLY A 1 74 ? 15.028 7.430 -8.128 1.00 91.38 74 GLY A CA 1
ATOM 596 C C . GLY A 1 74 ? 15.049 6.633 -6.823 1.00 91.38 74 GLY A C 1
ATOM 597 O O . GLY A 1 74 ? 14.756 7.188 -5.770 1.00 91.38 74 GLY A O 1
ATOM 598 N N . TYR A 1 75 ? 15.458 5.357 -6.817 1.00 93.62 75 TYR A N 1
ATOM 599 C CA . TYR A 1 75 ? 15.458 4.536 -5.598 1.00 93.62 75 TYR A CA 1
ATOM 600 C C . TYR A 1 75 ? 16.243 5.171 -4.434 1.00 93.62 75 TYR A C 1
ATOM 602 O O . TYR A 1 75 ? 15.786 5.104 -3.292 1.00 93.62 75 TYR A O 1
ATOM 610 N N . LEU A 1 76 ? 17.433 5.731 -4.700 1.00 89.69 76 LEU A N 1
ATOM 611 C CA . LEU A 1 76 ? 18.278 6.397 -3.688 1.00 89.69 76 LEU A CA 1
ATOM 612 C C . LEU A 1 76 ? 18.305 7.920 -3.823 1.00 89.69 76 LEU A C 1
ATOM 614 O O . LEU A 1 76 ? 18.688 8.590 -2.867 1.00 89.69 76 LEU A O 1
ATOM 618 N N . GLU A 1 77 ? 17.976 8.444 -5.001 1.00 88.31 77 GLU A N 1
ATOM 619 C CA . GLU A 1 77 ? 18.128 9.867 -5.311 1.00 88.31 77 GLU A CA 1
ATOM 620 C C . GLU A 1 77 ? 16.857 10.672 -5.040 1.00 88.31 77 GLU A C 1
ATOM 622 O O . GLU A 1 77 ? 16.948 11.885 -4.896 1.00 88.31 77 GLU A O 1
ATOM 627 N N . GLY A 1 78 ? 15.707 10.005 -4.908 1.00 86.62 78 GLY A N 1
ATOM 628 C CA . GLY A 1 78 ? 14.413 10.677 -4.920 1.00 86.62 78 GLY A CA 1
ATOM 629 C C . GLY A 1 78 ? 13.886 10.735 -6.344 1.00 86.62 78 GLY A C 1
ATOM 630 O O . GLY A 1 78 ? 14.657 10.640 -7.303 1.00 86.62 78 GLY A O 1
ATOM 631 N N . ASP A 1 79 ? 12.575 10.848 -6.482 1.00 83.50 79 ASP A N 1
ATOM 632 C CA . ASP A 1 79 ? 11.998 11.302 -7.745 1.00 83.50 79 ASP A CA 1
ATOM 633 C C . ASP A 1 79 ? 11.991 12.835 -7.690 1.00 83.50 79 ASP A C 1
ATOM 635 O O . ASP A 1 79 ? 11.885 13.397 -6.599 1.00 83.50 79 ASP A O 1
ATOM 639 N N . ASP A 1 80 ? 12.247 13.498 -8.815 1.00 70.75 80 ASP A N 1
ATOM 640 C CA . ASP A 1 80 ? 12.374 14.959 -8.830 1.00 70.75 80 ASP A CA 1
ATOM 641 C C . ASP A 1 80 ? 11.020 15.560 -8.429 1.00 70.75 80 ASP A C 1
ATOM 643 O O . ASP A 1 80 ? 10.003 15.107 -8.942 1.00 70.75 80 ASP A O 1
ATOM 647 N N . GLU A 1 81 ? 10.971 16.518 -7.500 1.00 58.00 81 GLU A N 1
ATOM 648 C CA . GLU A 1 81 ? 9.721 17.212 -7.172 1.00 58.00 81 GLU A CA 1
ATOM 649 C C . GLU A 1 81 ? 9.326 18.112 -8.347 1.00 58.00 81 GLU A C 1
ATOM 651 O O . GLU A 1 81 ? 10.177 18.735 -8.990 1.00 58.00 81 GLU A O 1
ATOM 656 N N . ALA A 1 82 ? 8.027 18.201 -8.636 1.00 50.12 82 ALA A N 1
ATOM 657 C CA . ALA A 1 82 ? 7.515 19.307 -9.426 1.00 50.12 82 ALA A CA 1
ATOM 658 C C . ALA A 1 82 ? 7.589 20.545 -8.525 1.00 50.12 82 ALA A C 1
ATOM 660 O O . ALA A 1 82 ? 6.591 20.930 -7.926 1.00 50.12 82 ALA A O 1
ATOM 661 N N . GLU A 1 83 ? 8.779 21.135 -8.366 1.00 44.28 83 GLU A N 1
ATOM 662 C CA . GLU A 1 83 ? 8.866 22.488 -7.821 1.00 44.28 83 GLU A CA 1
ATOM 663 C C . GLU A 1 83 ? 7.944 23.345 -8.683 1.00 44.28 83 GLU A C 1
ATOM 665 O O . GLU A 1 83 ? 8.105 23.341 -9.908 1.00 44.28 83 GLU A O 1
ATOM 670 N N . ASP A 1 84 ? 6.956 23.985 -8.041 1.00 40.16 84 ASP A N 1
ATOM 671 C CA . ASP A 1 84 ? 5.993 24.914 -8.627 1.00 40.16 84 ASP A CA 1
ATOM 672 C C . ASP A 1 84 ? 6.580 25.543 -9.884 1.00 40.16 84 ASP A C 1
ATOM 674 O O . ASP A 1 84 ? 7.411 26.456 -9.813 1.00 40.16 84 ASP A O 1
ATOM 678 N N . ALA A 1 85 ? 6.180 25.010 -11.043 1.00 42.56 85 ALA A N 1
ATOM 679 C CA . ALA A 1 85 ? 6.553 25.551 -12.331 1.00 42.56 85 ALA A CA 1
ATOM 680 C C . ALA A 1 85 ? 5.855 26.903 -12.430 1.00 42.56 85 ALA A C 1
ATOM 682 O O . ALA A 1 85 ? 4.764 27.031 -12.988 1.00 42.56 85 ALA A O 1
ATOM 683 N N . SER A 1 86 ? 6.469 27.909 -11.807 1.00 40.16 86 SER A N 1
ATOM 684 C CA . SER A 1 86 ? 6.138 29.300 -12.000 1.00 40.16 86 SER A CA 1
ATOM 685 C C . SER A 1 86 ? 6.187 29.517 -13.503 1.00 40.16 86 SER A C 1
ATOM 687 O O . SER A 1 86 ? 7.202 29.343 -14.178 1.00 40.16 86 SER A O 1
ATOM 689 N N . VAL A 1 87 ? 4.991 29.735 -14.027 1.00 43.59 87 VAL A N 1
ATOM 690 C CA . VAL A 1 87 ? 4.696 29.954 -15.428 1.00 43.59 87 VAL A CA 1
ATOM 691 C C . VAL A 1 87 ? 5.364 31.268 -15.799 1.00 43.59 87 VAL A C 1
ATOM 693 O O . VAL A 1 87 ? 4.684 32.271 -15.697 1.00 43.59 87 VAL A O 1
ATOM 696 N N . ASP A 1 88 ? 6.666 31.299 -16.111 1.00 48.75 88 ASP A N 1
ATOM 697 C CA . ASP A 1 88 ? 7.295 32.471 -16.751 1.00 48.75 88 ASP A CA 1
ATOM 698 C C . ASP A 1 88 ? 8.713 32.289 -17.352 1.00 48.75 88 ASP A C 1
ATOM 700 O O . ASP A 1 88 ? 9.219 33.250 -17.928 1.00 48.75 88 ASP A O 1
ATOM 704 N N . GLU A 1 89 ? 9.365 31.114 -17.350 1.00 44.97 89 GLU A N 1
ATOM 705 C CA . GLU A 1 89 ? 10.668 30.959 -18.044 1.00 44.97 89 GLU A CA 1
ATOM 706 C C . GLU A 1 89 ? 10.734 29.697 -18.936 1.00 44.97 89 GLU A C 1
ATOM 708 O O . GLU A 1 89 ? 11.040 28.590 -18.502 1.00 44.97 89 GLU A O 1
ATOM 713 N N . GLU A 1 90 ? 10.433 29.884 -20.228 1.00 48.84 90 GLU A N 1
ATOM 714 C CA . GLU A 1 90 ? 10.289 28.858 -21.282 1.00 48.84 90 GLU A CA 1
ATOM 715 C C . GLU A 1 90 ? 11.589 28.157 -21.751 1.00 48.84 90 GLU A C 1
ATOM 717 O O . GLU A 1 90 ? 11.532 27.405 -22.724 1.00 48.84 90 GLU A O 1
ATOM 722 N N . GLU A 1 91 ? 12.755 28.340 -21.119 1.00 48.47 91 GLU A N 1
ATOM 723 C CA . GLU A 1 91 ? 14.019 27.828 -21.698 1.00 48.47 91 GLU A CA 1
ATOM 724 C C . GLU A 1 91 ? 14.835 26.827 -20.861 1.00 48.47 91 GLU A C 1
ATOM 726 O O . GLU A 1 91 ? 15.707 26.189 -21.441 1.00 48.47 91 GLU A O 1
ATOM 731 N N . ASP A 1 92 ? 14.524 26.571 -19.583 1.00 44.41 92 ASP A N 1
ATOM 732 C CA . ASP A 1 92 ? 15.249 25.562 -18.772 1.00 44.41 92 ASP A CA 1
ATOM 733 C C . ASP A 1 92 ? 14.366 24.880 -17.700 1.00 44.41 92 ASP A C 1
ATOM 735 O O . ASP A 1 92 ? 14.830 24.494 -16.626 1.00 44.41 92 ASP A O 1
ATOM 739 N N . ALA A 1 93 ? 13.071 24.689 -17.979 1.00 48.28 93 ALA A N 1
ATOM 740 C CA . ALA A 1 93 ? 12.219 23.867 -17.123 1.00 48.28 93 ALA A CA 1
ATOM 741 C C . ALA A 1 93 ? 12.707 22.410 -17.186 1.00 48.28 93 ALA A C 1
ATOM 743 O O . ALA A 1 93 ? 12.455 21.702 -18.167 1.00 48.28 93 ALA A O 1
ATOM 744 N N . ALA A 1 94 ? 13.434 21.965 -16.154 1.00 53.41 94 ALA A N 1
ATOM 745 C CA . ALA A 1 94 ? 13.721 20.556 -15.942 1.00 53.41 94 ALA A CA 1
ATOM 746 C C . ALA A 1 94 ? 12.381 19.817 -16.000 1.00 53.41 94 ALA A C 1
ATOM 748 O O . ALA A 1 94 ? 11.495 20.038 -15.178 1.00 53.41 94 ALA A O 1
ATOM 749 N N . GLN A 1 95 ? 12.190 19.039 -17.062 1.00 60.44 95 GLN A N 1
ATOM 750 C CA . GLN A 1 95 ? 10.918 18.395 -17.330 1.00 60.44 95 GLN A CA 1
ATOM 751 C C . GLN A 1 95 ? 10.694 17.398 -16.198 1.00 60.44 95 GLN A C 1
ATOM 753 O O . GLN A 1 95 ? 11.421 16.410 -16.121 1.00 60.44 95 GLN A O 1
ATOM 758 N N . TYR A 1 96 ? 9.749 17.680 -15.299 1.00 65.75 96 TYR A N 1
ATOM 759 C CA . TYR A 1 96 ? 9.351 16.723 -14.275 1.00 65.75 96 TYR A CA 1
ATOM 760 C C . TYR A 1 96 ? 9.029 15.397 -14.969 1.00 65.75 96 TYR A C 1
ATOM 762 O O . TYR A 1 96 ? 8.169 15.335 -15.856 1.00 65.75 96 TYR A O 1
ATOM 770 N N . LEU A 1 97 ? 9.776 14.353 -14.619 1.00 73.06 97 LEU A N 1
ATOM 771 C CA . LEU A 1 97 ? 9.549 13.004 -15.108 1.00 73.06 97 LEU A CA 1
ATOM 772 C C . LEU A 1 97 ? 8.953 12.203 -13.964 1.00 73.06 97 LEU A C 1
ATOM 774 O O . LEU A 1 97 ? 9.571 12.084 -12.908 1.00 73.06 97 LEU A O 1
ATOM 778 N N . ASP A 1 98 ? 7.789 11.601 -14.204 1.00 84.81 98 ASP A N 1
ATOM 779 C CA . ASP A 1 98 ? 7.227 10.654 -13.251 1.00 84.81 98 ASP A CA 1
ATOM 780 C C . ASP A 1 98 ? 8.231 9.506 -12.981 1.00 84.81 98 ASP A C 1
ATOM 782 O O . ASP A 1 98 ? 9.072 9.188 -13.841 1.00 84.81 98 ASP A O 1
ATOM 786 N N . PRO A 1 99 ? 8.152 8.843 -11.812 1.00 88.12 99 PRO A N 1
ATOM 787 C CA . PRO A 1 99 ? 9.130 7.833 -11.405 1.00 88.12 99 PRO A CA 1
ATOM 788 C C . PRO A 1 99 ? 9.338 6.717 -12.438 1.00 88.12 99 PRO A C 1
ATOM 790 O O . PRO A 1 99 ? 10.450 6.202 -12.608 1.00 88.12 99 PRO A O 1
ATOM 793 N N . LEU A 1 100 ? 8.278 6.332 -13.159 1.00 90.62 100 LEU A N 1
ATOM 794 C CA . LEU A 1 100 ? 8.359 5.289 -14.171 1.00 90.62 100 LEU A CA 1
ATOM 795 C C . LEU A 1 100 ? 9.046 5.799 -15.439 1.00 90.62 100 LEU A C 1
ATOM 797 O O . LEU A 1 100 ? 9.895 5.086 -15.977 1.00 90.62 100 LEU A O 1
ATOM 801 N N . SER A 1 101 ? 8.729 7.011 -15.897 1.00 90.38 101 SER A N 1
ATOM 802 C CA . SER A 1 101 ? 9.407 7.646 -17.036 1.00 90.38 101 SER A CA 1
ATOM 803 C C . SER A 1 101 ? 10.896 7.852 -16.776 1.00 90.38 101 SER A C 1
ATOM 805 O O . SER A 1 101 ? 11.709 7.590 -17.664 1.00 90.38 101 SER A O 1
ATOM 807 N N . ARG A 1 102 ? 11.278 8.222 -15.547 1.00 89.62 102 ARG A N 1
ATOM 808 C CA . ARG A 1 102 ? 12.688 8.307 -15.136 1.00 89.62 102 ARG A CA 1
ATOM 809 C C . ARG A 1 102 ? 13.384 6.946 -15.186 1.00 89.62 102 ARG A C 1
ATOM 811 O O . ARG A 1 102 ? 14.516 6.842 -15.653 1.00 89.62 102 ARG A O 1
ATOM 818 N N . ALA A 1 103 ? 12.720 5.885 -14.729 1.00 92.75 103 ALA A N 1
ATOM 819 C CA . ALA A 1 103 ? 13.278 4.532 -14.750 1.00 92.75 103 ALA A CA 1
ATOM 820 C C . ALA A 1 103 ? 13.294 3.888 -16.155 1.00 92.75 103 ALA A C 1
ATOM 822 O O . ALA A 1 103 ? 14.104 2.993 -16.420 1.00 92.75 103 ALA A O 1
ATOM 823 N N . LEU A 1 104 ? 12.397 4.312 -17.052 1.00 93.75 104 LEU A N 1
ATOM 824 C CA . LEU A 1 104 ? 12.164 3.741 -18.385 1.00 93.75 104 LEU A CA 1
ATOM 825 C C . LEU A 1 104 ? 12.428 4.747 -19.524 1.00 93.75 104 LEU A C 1
ATOM 827 O O . LEU A 1 104 ? 11.721 4.776 -20.533 1.00 93.75 104 LEU A O 1
ATOM 831 N N . ASP A 1 105 ? 13.492 5.530 -19.372 1.00 92.12 105 ASP A N 1
ATOM 832 C CA . ASP A 1 105 ? 13.941 6.616 -20.258 1.00 92.12 105 ASP A CA 1
ATOM 833 C C . ASP A 1 105 ? 14.219 6.236 -21.731 1.00 92.12 105 ASP A C 1
ATOM 835 O O . ASP A 1 105 ? 14.295 7.087 -22.621 1.00 92.12 105 ASP A O 1
ATOM 839 N N . THR A 1 106 ? 14.392 4.950 -22.029 1.00 94.75 106 THR A N 1
ATOM 840 C CA . THR A 1 106 ? 14.795 4.437 -23.337 1.00 94.75 106 THR A CA 1
ATOM 841 C C . THR A 1 106 ? 14.011 3.180 -23.682 1.00 94.75 106 THR A C 1
ATOM 843 O O . THR A 1 106 ? 13.523 2.440 -22.834 1.00 94.75 106 THR A O 1
ATOM 846 N N . LYS A 1 107 ? 13.940 2.840 -24.973 1.00 95.56 107 LYS A N 1
ATOM 847 C CA . LYS A 1 107 ? 13.301 1.580 -25.404 1.00 95.56 107 LYS A CA 1
ATOM 848 C C . LYS A 1 107 ? 13.952 0.348 -24.768 1.00 95.56 107 LYS A C 1
ATOM 850 O O . LYS A 1 107 ? 13.303 -0.678 -24.590 1.00 95.56 107 LYS A O 1
ATOM 855 N N . GLN A 1 108 ? 15.241 0.432 -24.464 1.00 97.00 108 GLN A N 1
ATOM 856 C CA . GLN A 1 108 ? 16.018 -0.640 -23.871 1.00 97.00 108 GLN A CA 1
ATOM 857 C C . GLN A 1 108 ? 15.682 -0.823 -22.390 1.00 97.00 108 GLN A C 1
ATOM 859 O O . GLN A 1 108 ? 15.630 -1.974 -21.955 1.00 97.00 108 GLN A O 1
ATOM 864 N N . SER A 1 109 ? 15.402 0.250 -21.640 1.00 96.56 109 SER A N 1
ATOM 865 C CA . SER A 1 109 ? 15.104 0.160 -20.205 1.00 96.56 109 SER A CA 1
ATOM 866 C C . SER A 1 109 ? 13.781 -0.545 -19.898 1.00 96.56 109 SER A C 1
ATOM 868 O O . SER A 1 109 ? 13.666 -1.153 -18.837 1.00 96.56 109 SER A O 1
ATOM 870 N N . TYR A 1 110 ? 12.853 -0.673 -20.856 1.00 96.19 110 TYR A N 1
ATOM 871 C CA . TYR A 1 110 ? 11.685 -1.569 -20.727 1.00 96.19 110 TYR A CA 1
ATOM 872 C C . TYR A 1 110 ? 12.068 -3.030 -20.433 1.00 96.19 110 TYR A C 1
ATOM 874 O O . TYR A 1 110 ? 11.304 -3.763 -19.804 1.00 96.19 110 TYR A O 1
ATOM 882 N N . GLN A 1 111 ? 13.271 -3.467 -20.828 1.00 96.62 111 GLN A N 1
ATOM 883 C CA . GLN A 1 111 ? 13.788 -4.796 -20.489 1.00 96.62 111 GLN A CA 1
ATOM 884 C C . GLN A 1 111 ? 14.180 -4.937 -19.014 1.00 96.62 111 GLN A C 1
ATOM 886 O O . GLN A 1 111 ? 14.537 -6.040 -18.600 1.00 96.62 111 GLN A O 1
ATOM 891 N N . ASN A 1 112 ? 14.130 -3.872 -18.210 1.00 97.44 112 ASN A N 1
ATOM 892 C CA . ASN A 1 112 ? 14.422 -3.898 -16.776 1.00 97.44 112 ASN A CA 1
ATOM 893 C C . ASN A 1 112 ? 13.189 -4.232 -15.927 1.00 97.44 112 ASN A C 1
ATOM 895 O O . ASN A 1 112 ? 13.350 -4.644 -14.779 1.00 97.44 112 ASN A O 1
ATOM 899 N N . ILE A 1 113 ? 11.982 -4.166 -16.501 1.00 97.81 113 ILE A N 1
ATOM 900 C CA . ILE A 1 113 ? 10.741 -4.575 -15.836 1.00 97.81 113 ILE A CA 1
ATOM 901 C C . ILE A 1 113 ? 10.821 -6.059 -15.463 1.00 97.81 113 ILE A C 1
ATOM 903 O O . ILE A 1 113 ? 11.186 -6.917 -16.276 1.00 97.81 113 ILE A O 1
ATOM 907 N N . ARG A 1 114 ? 10.482 -6.394 -14.217 1.00 97.88 114 ARG A N 1
ATOM 908 C CA . ARG A 1 114 ? 10.423 -7.780 -13.734 1.00 97.88 114 ARG A CA 1
ATOM 909 C C . ARG A 1 114 ? 9.029 -8.089 -13.217 1.00 97.88 114 ARG A C 1
ATOM 911 O O . ARG A 1 114 ? 8.592 -7.491 -12.244 1.00 97.88 114 ARG A O 1
ATOM 918 N N . ALA A 1 115 ? 8.374 -9.075 -13.822 1.00 97.56 115 ALA A N 1
ATOM 919 C CA . ALA A 1 115 ? 7.207 -9.714 -13.227 1.00 97.56 115 ALA A CA 1
ATOM 920 C C . ALA A 1 115 ? 7.659 -10.720 -12.159 1.00 97.56 115 ALA A C 1
ATOM 922 O O . ALA A 1 115 ? 8.613 -11.476 -12.369 1.00 97.56 115 ALA A O 1
ATOM 923 N N . LEU A 1 116 ? 6.960 -10.759 -11.028 1.00 97.62 116 LEU A N 1
ATOM 924 C CA . LEU A 1 116 ? 7.258 -11.621 -9.887 1.00 97.62 116 LEU A CA 1
ATOM 925 C C . LEU A 1 116 ? 6.098 -12.600 -9.635 1.00 97.62 116 LEU A C 1
ATOM 927 O O . LEU A 1 116 ? 5.397 -12.470 -8.631 1.00 97.62 116 LEU A O 1
ATOM 931 N N . PRO A 1 117 ? 5.876 -13.597 -10.515 1.00 96.88 117 PRO A N 1
ATOM 932 C CA . PRO A 1 117 ? 4.834 -14.595 -10.305 1.00 96.88 117 PRO A CA 1
ATOM 933 C C . PRO A 1 117 ? 5.093 -15.404 -9.034 1.00 96.88 117 PRO A C 1
ATOM 935 O O . PRO A 1 117 ? 6.236 -15.754 -8.727 1.00 96.88 117 PRO A O 1
ATOM 938 N N . ARG A 1 118 ? 4.025 -15.740 -8.312 1.00 97.25 118 ARG A N 1
ATOM 939 C CA . ARG A 1 118 ? 4.071 -16.472 -7.044 1.00 97.25 118 ARG A CA 1
ATOM 940 C C . ARG A 1 118 ? 3.049 -17.593 -7.043 1.00 97.25 118 ARG A C 1
ATOM 942 O O . ARG A 1 118 ? 1.916 -17.418 -7.479 1.00 97.25 118 ARG A O 1
ATOM 949 N N . GLN A 1 119 ? 3.446 -18.753 -6.535 1.00 97.12 119 GLN A N 1
ATOM 950 C CA . GLN A 1 119 ? 2.472 -19.779 -6.170 1.00 97.12 119 GLN A CA 1
ATOM 951 C C . GLN A 1 119 ? 1.683 -19.324 -4.937 1.00 97.12 119 GLN A C 1
ATOM 953 O O . GLN A 1 119 ? 2.131 -18.443 -4.202 1.00 97.12 119 GLN A O 1
ATOM 958 N N . ALA A 1 120 ? 0.532 -19.949 -4.697 1.00 96.75 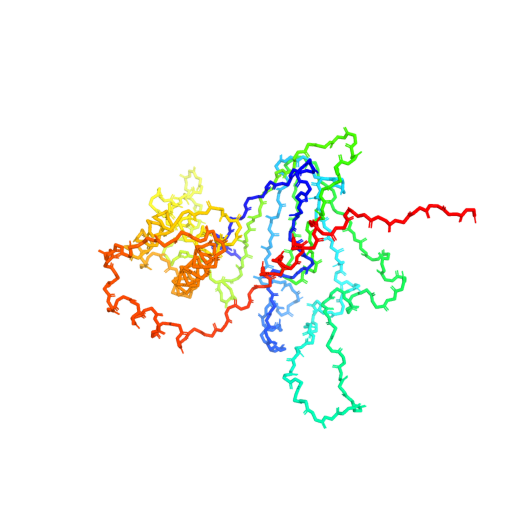120 ALA A N 1
ATOM 959 C CA . ALA A 1 120 ? -0.224 -19.735 -3.470 1.00 96.75 120 ALA A CA 1
ATOM 960 C C . ALA A 1 120 ? 0.675 -19.923 -2.233 1.00 96.75 120 ALA A C 1
ATOM 962 O O . ALA A 1 120 ? 1.520 -20.822 -2.190 1.00 96.75 120 ALA A O 1
ATOM 963 N N . CYS A 1 121 ? 0.494 -19.047 -1.253 1.00 96.69 121 CYS A N 1
ATOM 964 C CA . CYS A 1 121 ? 1.272 -18.904 -0.025 1.00 96.69 121 CYS A CA 1
ATOM 965 C C . CYS A 1 121 ? 2.750 -18.512 -0.202 1.00 96.69 121 CYS A C 1
ATOM 967 O O . CYS A 1 121 ? 3.464 -18.410 0.797 1.00 96.69 121 CYS A O 1
ATOM 969 N N . GLN A 1 122 ? 3.242 -18.278 -1.424 1.00 97.88 122 GLN A N 1
ATOM 970 C CA . GLN A 1 122 ? 4.562 -17.676 -1.606 1.00 97.88 1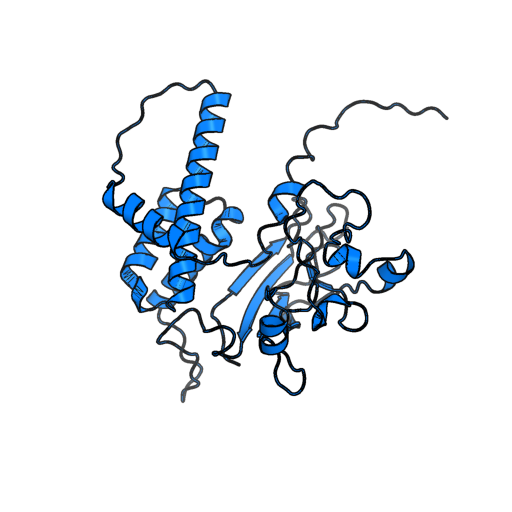22 GLN A CA 1
ATOM 971 C C . GLN A 1 122 ? 4.493 -16.167 -1.403 1.00 97.88 122 GLN A C 1
ATOM 973 O O . GLN A 1 122 ? 3.489 -15.517 -1.695 1.00 97.88 122 GLN A O 1
ATOM 978 N N . SER A 1 123 ? 5.606 -15.606 -0.950 1.00 97.25 123 SER A N 1
ATOM 979 C CA . SER A 1 123 ? 5.697 -14.190 -0.642 1.00 97.25 123 SER A CA 1
ATOM 980 C C . SER A 1 123 ? 6.902 -13.519 -1.275 1.00 97.25 123 SER A C 1
ATOM 982 O O . SER A 1 123 ? 7.877 -14.173 -1.650 1.00 97.25 123 SER A O 1
ATOM 984 N N . VAL A 1 124 ? 6.844 -12.196 -1.334 1.00 97.25 124 VAL A N 1
ATOM 985 C CA . VAL A 1 124 ? 7.971 -11.317 -1.632 1.00 97.25 124 VAL A CA 1
ATOM 986 C C . VAL A 1 124 ? 8.058 -10.253 -0.545 1.00 97.25 124 VAL A C 1
ATOM 988 O O . VAL A 1 124 ? 7.040 -9.814 -0.015 1.00 97.25 124 VAL A O 1
ATOM 991 N N . LEU A 1 125 ? 9.284 -9.884 -0.191 1.00 97.06 125 LEU A N 1
ATOM 992 C CA . LEU A 1 125 ? 9.557 -8.727 0.646 1.00 97.06 125 LEU A CA 1
ATOM 993 C C . LEU A 1 125 ? 10.268 -7.693 -0.216 1.00 97.06 125 LEU A C 1
ATOM 995 O O . LEU A 1 125 ? 11.199 -8.040 -0.948 1.00 97.06 125 LEU A O 1
ATOM 999 N N . PHE A 1 126 ? 9.838 -6.445 -0.124 1.00 97.12 126 PHE A N 1
ATOM 1000 C CA . PHE A 1 126 ? 10.462 -5.321 -0.810 1.00 97.12 126 PHE A CA 1
ATOM 1001 C C . PHE A 1 126 ? 10.478 -4.098 0.102 1.00 97.12 126 PHE A C 1
ATOM 1003 O O . PHE A 1 126 ? 9.798 -4.058 1.123 1.00 97.12 126 PHE A O 1
ATOM 1010 N N . THR A 1 127 ? 11.349 -3.147 -0.208 1.00 96.62 127 THR A N 1
ATOM 1011 C CA . THR A 1 127 ? 11.516 -1.925 0.584 1.00 96.62 127 THR A CA 1
ATOM 1012 C C . THR A 1 127 ? 10.528 -0.864 0.119 1.00 96.62 127 THR A C 1
ATOM 1014 O O . THR A 1 127 ? 10.074 -0.923 -1.022 1.00 96.62 127 THR A O 1
ATOM 1017 N N . HIS A 1 128 ? 10.292 0.154 0.949 1.00 94.81 128 HIS A N 1
ATOM 1018 C CA . HIS A 1 128 ? 9.402 1.266 0.589 1.00 94.81 128 HIS A CA 1
ATOM 1019 C C . HIS A 1 128 ? 9.777 1.987 -0.713 1.00 94.81 128 HIS A C 1
ATOM 1021 O O . HIS A 1 128 ? 8.926 2.613 -1.329 1.00 94.81 128 HIS A O 1
ATOM 1027 N N . ARG A 1 129 ? 11.047 1.896 -1.134 1.00 95.50 129 ARG A N 1
ATOM 1028 C CA . ARG A 1 129 ? 11.562 2.539 -2.347 1.00 95.50 129 ARG A CA 1
ATOM 1029 C C . ARG A 1 129 ? 11.517 1.664 -3.587 1.00 95.50 129 ARG A C 1
ATOM 1031 O O . ARG A 1 129 ? 11.857 2.171 -4.641 1.00 95.50 129 ARG A O 1
ATOM 1038 N N . ILE A 1 130 ? 11.185 0.374 -3.534 1.00 96.69 130 ILE A N 1
ATOM 1039 C CA . ILE A 1 130 ? 11.090 -0.391 -4.789 1.00 96.69 130 ILE A CA 1
ATOM 1040 C C . ILE A 1 130 ? 9.901 0.141 -5.594 1.00 96.69 130 ILE A C 1
ATOM 1042 O O . ILE A 1 130 ? 8.767 0.050 -5.131 1.00 96.69 130 ILE A O 1
ATOM 1046 N N . LEU A 1 131 ? 10.156 0.649 -6.805 1.00 96.56 131 LEU A N 1
ATOM 1047 C CA . LEU A 1 131 ? 9.089 0.989 -7.742 1.00 96.56 131 LEU A CA 1
ATOM 1048 C C . LEU A 1 131 ? 8.363 -0.296 -8.145 1.00 96.56 131 LEU A C 1
ATOM 1050 O O . LEU A 1 131 ? 8.983 -1.220 -8.691 1.00 96.56 131 LEU A O 1
ATOM 1054 N N . HIS A 1 132 ? 7.068 -0.372 -7.851 1.00 96.88 132 HIS A N 1
ATOM 1055 C CA . HIS A 1 132 ? 6.280 -1.582 -8.048 1.00 96.88 132 HIS A CA 1
ATOM 1056 C C . HIS A 1 132 ? 4.811 -1.294 -8.361 1.00 96.88 132 HIS A C 1
ATOM 1058 O O . HIS A 1 132 ? 4.321 -0.185 -8.184 1.00 96.88 132 HIS A O 1
ATOM 1064 N N . TRP A 1 133 ? 4.120 -2.302 -8.898 1.00 95.75 133 TRP A N 1
ATOM 1065 C CA . TRP A 1 133 ? 2.691 -2.234 -9.207 1.00 95.75 133 TRP A CA 1
ATOM 1066 C C . TRP A 1 133 ? 2.066 -3.618 -9.347 1.00 95.75 133 TRP A C 1
ATOM 1068 O O . TRP A 1 133 ? 2.758 -4.622 -9.545 1.00 95.75 133 TRP A O 1
ATOM 1078 N N . GLY A 1 134 ? 0.735 -3.677 -9.291 1.00 93.56 134 GLY A N 1
ATOM 1079 C CA . GLY A 1 134 ? -0.031 -4.849 -9.714 1.00 93.56 134 GLY A CA 1
ATOM 1080 C C . GLY A 1 134 ? -0.620 -4.605 -11.099 1.00 93.56 134 GLY A C 1
ATOM 1081 O O . GLY A 1 134 ? -1.386 -3.665 -11.281 1.00 93.56 134 GLY A O 1
ATOM 1082 N N . SER A 1 135 ? -0.308 -5.445 -12.089 1.00 89.75 135 SER A N 1
ATOM 1083 C CA . SER A 1 135 ? -0.821 -5.235 -13.452 1.00 89.75 135 SER A CA 1
ATOM 1084 C C . SER A 1 135 ? -2.350 -5.353 -13.538 1.00 89.75 135 SER A C 1
ATOM 1086 O O . SER A 1 135 ? -3.013 -5.872 -12.638 1.00 89.75 135 SER A O 1
ATOM 1088 N N . ARG A 1 136 ? -2.932 -4.895 -14.648 1.00 91.38 136 ARG A N 1
ATOM 1089 C CA . ARG A 1 136 ? -4.316 -5.226 -15.005 1.00 91.38 136 ARG A CA 1
ATOM 1090 C C . ARG A 1 136 ? -4.440 -6.724 -15.288 1.00 91.38 136 ARG A C 1
ATOM 1092 O O . ARG A 1 136 ? -3.571 -7.295 -15.950 1.00 91.38 136 ARG A O 1
ATOM 1099 N N . GLY A 1 137 ? -5.507 -7.353 -14.800 1.00 91.38 137 GLY A N 1
ATOM 1100 C CA . GLY A 1 137 ? -5.818 -8.736 -15.161 1.00 91.38 137 GLY A CA 1
ATOM 1101 C C . GLY A 1 137 ? -6.153 -8.856 -16.652 1.00 91.38 137 GLY A C 1
ATOM 1102 O O . GLY A 1 137 ? -6.815 -7.989 -17.214 1.00 91.38 137 GLY A O 1
ATOM 1103 N N . ASN A 1 138 ? -5.706 -9.925 -17.312 1.00 92.69 138 ASN A N 1
ATOM 1104 C CA . ASN A 1 138 ? -6.034 -10.192 -18.709 1.00 92.69 138 ASN A CA 1
ATOM 1105 C C . ASN A 1 138 ? -7.372 -10.954 -18.814 1.00 92.69 138 ASN A C 1
ATOM 1107 O O . ASN A 1 138 ? -7.411 -12.153 -18.510 1.00 92.69 138 ASN A O 1
ATOM 1111 N N . PRO A 1 139 ? -8.459 -10.330 -19.311 1.00 92.12 139 PRO A N 1
ATOM 1112 C CA . PRO A 1 139 ? -9.762 -10.992 -19.428 1.00 92.12 139 PRO A CA 1
ATOM 1113 C C . PRO A 1 139 ? -9.756 -12.160 -20.425 1.00 92.12 139 PRO A C 1
ATOM 1115 O O . PRO A 1 139 ? -10.596 -13.057 -20.335 1.00 92.12 139 PRO A O 1
ATOM 1118 N N . ASN A 1 140 ? -8.798 -12.174 -21.359 1.00 92.00 140 ASN A N 1
ATOM 1119 C CA . ASN A 1 140 ? -8.677 -13.185 -22.410 1.00 92.00 140 ASN A CA 1
ATOM 1120 C C . ASN A 1 140 ? -7.785 -14.371 -22.013 1.00 92.00 140 ASN A C 1
ATOM 1122 O O . ASN A 1 140 ? -7.603 -15.295 -22.810 1.00 92.00 140 ASN A O 1
ATOM 1126 N N . ALA A 1 141 ? -7.199 -14.358 -20.813 1.00 89.38 141 ALA A N 1
ATOM 1127 C CA . ALA A 1 141 ? -6.390 -15.468 -20.338 1.00 89.38 141 ALA A CA 1
ATOM 1128 C C . ALA A 1 141 ? -7.253 -16.724 -20.137 1.00 89.38 141 ALA A C 1
ATOM 1130 O O . ALA A 1 141 ? -8.346 -16.670 -19.575 1.00 89.38 141 ALA A O 1
ATOM 1131 N N . LEU A 1 142 ? -6.729 -17.886 -20.545 1.00 83.69 142 LEU A N 1
ATOM 1132 C CA . LEU A 1 142 ? -7.434 -19.172 -20.422 1.00 83.69 142 LEU A CA 1
ATOM 1133 C C . LEU A 1 142 ? -7.807 -19.510 -18.967 1.00 83.69 142 LEU A C 1
ATOM 1135 O O . LEU A 1 142 ? -8.816 -20.164 -18.725 1.00 83.69 142 LEU A O 1
ATOM 1139 N N . ASN A 1 143 ? -6.994 -19.055 -18.009 1.00 79.31 143 ASN A N 1
ATOM 1140 C CA . ASN A 1 143 ? -7.193 -19.247 -16.574 1.00 79.31 143 ASN A CA 1
ATOM 1141 C C . ASN A 1 143 ? -7.409 -17.895 -15.881 1.00 79.31 143 ASN A C 1
ATOM 1143 O O . ASN A 1 143 ? -6.544 -17.407 -15.159 1.00 79.31 143 ASN A O 1
ATOM 1147 N N . ASN A 1 144 ? -8.581 -17.301 -16.092 1.00 81.25 144 ASN A N 1
ATOM 1148 C CA . ASN A 1 144 ? -8.997 -16.020 -15.513 1.00 81.25 144 ASN A CA 1
ATOM 1149 C C . ASN A 1 144 ? -9.578 -16.169 -14.096 1.00 81.25 144 ASN A C 1
ATOM 1151 O O . ASN A 1 144 ? -10.715 -15.780 -13.822 1.00 81.25 144 ASN A O 1
ATOM 1155 N N . ARG A 1 145 ? -8.817 -16.789 -13.191 1.00 89.25 145 ARG A N 1
ATOM 1156 C CA . ARG A 1 145 ? -9.194 -16.805 -11.773 1.00 89.25 145 ARG A CA 1
ATOM 1157 C C . ARG A 1 145 ? -8.800 -15.479 -11.125 1.00 89.25 145 ARG A C 1
ATOM 1159 O O . ARG A 1 145 ? -7.725 -14.971 -11.464 1.00 89.25 145 ARG A O 1
ATOM 1166 N N . PRO A 1 146 ? -9.617 -14.964 -10.189 1.00 92.69 146 PRO A N 1
ATOM 1167 C CA . PRO A 1 146 ? -9.195 -13.865 -9.348 1.00 92.69 146 PRO A CA 1
ATOM 1168 C C . PRO A 1 146 ? -7.853 -14.162 -8.681 1.00 92.69 146 PRO A C 1
ATOM 1170 O O . PRO A 1 146 ? -7.479 -15.320 -8.493 1.00 92.69 146 PRO A O 1
ATOM 1173 N N . ARG A 1 147 ? -7.106 -13.113 -8.362 1.00 93.56 147 ARG A N 1
ATOM 1174 C CA . ARG A 1 147 ? -5.913 -13.196 -7.527 1.00 93.56 147 ARG A CA 1
ATOM 1175 C C . ARG A 1 147 ? -6.221 -12.540 -6.203 1.00 93.56 147 ARG A C 1
ATOM 1177 O O . ARG A 1 147 ? -6.480 -11.343 -6.165 1.00 93.56 147 ARG A O 1
ATOM 1184 N N . LEU A 1 148 ? -6.090 -13.309 -5.129 1.00 96.06 148 LEU A N 1
ATOM 1185 C CA . LEU A 1 148 ? -6.087 -12.793 -3.766 1.00 96.06 148 LEU A CA 1
ATOM 1186 C C . LEU A 1 148 ? -4.652 -12.641 -3.267 1.00 96.06 148 LEU A C 1
ATOM 1188 O O . LEU A 1 148 ? -3.843 -13.569 -3.371 1.00 96.06 148 LEU A O 1
ATOM 1192 N N . ALA A 1 149 ? -4.337 -11.483 -2.702 1.00 96.19 149 ALA A N 1
ATOM 1193 C CA . ALA A 1 149 ? -3.092 -11.257 -1.983 1.00 96.19 149 ALA A CA 1
ATOM 1194 C C . ALA A 1 149 ? -3.327 -10.436 -0.723 1.00 96.19 149 ALA A C 1
ATOM 1196 O O . ALA A 1 149 ? -4.304 -9.698 -0.633 1.00 96.19 149 ALA A O 1
ATOM 1197 N N . VAL A 1 150 ? -2.406 -10.560 0.223 1.00 96.75 150 VAL A N 1
ATOM 1198 C CA . VAL A 1 150 ? -2.344 -9.710 1.408 1.00 96.75 150 VAL A CA 1
ATOM 1199 C C . VAL A 1 150 ? -0.948 -9.117 1.513 1.00 96.75 150 VAL A C 1
ATOM 1201 O O . VAL A 1 150 ? 0.037 -9.831 1.318 1.00 96.75 150 VAL A O 1
ATOM 1204 N N . SER A 1 151 ? -0.853 -7.830 1.806 1.00 95.81 151 SER A N 1
ATOM 1205 C CA . SER A 1 151 ? 0.384 -7.165 2.182 1.00 95.81 151 SER A CA 1
ATOM 1206 C C . SER A 1 151 ? 0.283 -6.627 3.593 1.00 95.81 151 SER A C 1
ATOM 1208 O O . SER A 1 151 ? -0.793 -6.284 4.079 1.00 95.81 151 SER A O 1
ATOM 1210 N N . PHE A 1 152 ? 1.424 -6.587 4.261 1.00 94.94 152 PHE A N 1
ATOM 1211 C CA . PHE A 1 152 ? 1.555 -5.919 5.537 1.00 94.94 152 PHE A CA 1
ATOM 1212 C C . PHE A 1 152 ? 2.976 -5.431 5.753 1.00 94.94 152 PHE A C 1
ATOM 1214 O O . PHE A 1 152 ? 3.922 -5.902 5.117 1.00 94.94 152 PHE A O 1
ATOM 1221 N N . VAL A 1 153 ? 3.110 -4.485 6.668 1.00 94.94 153 VAL A N 1
ATOM 1222 C CA . VAL A 1 153 ? 4.284 -3.623 6.734 1.00 94.94 153 VAL A CA 1
ATOM 1223 C C . VAL A 1 153 ? 5.058 -3.816 8.029 1.00 94.94 153 VAL A C 1
ATOM 1225 O O . VAL A 1 153 ? 4.486 -3.972 9.115 1.00 94.94 153 VAL A O 1
ATOM 1228 N N . TYR A 1 154 ? 6.382 -3.732 7.907 1.00 95.12 154 TYR A N 1
ATOM 1229 C CA . TYR A 1 154 ? 7.288 -3.562 9.030 1.00 95.12 154 TYR A CA 1
ATOM 1230 C C . TYR A 1 154 ? 8.189 -2.351 8.834 1.00 95.12 154 TYR A C 1
ATOM 1232 O O . TYR A 1 154 ? 8.764 -2.167 7.763 1.00 95.12 154 TYR A O 1
ATOM 1240 N N . SER A 1 155 ? 8.421 -1.602 9.902 1.00 94.81 155 SER A N 1
ATOM 1241 C CA . SER A 1 155 ? 9.284 -0.421 9.882 1.00 94.81 155 SER A CA 1
ATOM 1242 C C . SER A 1 155 ? 10.164 -0.332 11.124 1.00 94.81 155 SER A C 1
ATOM 1244 O O . SER A 1 155 ? 10.000 -1.052 12.108 1.00 94.81 155 SER A O 1
ATOM 1246 N N . GLU A 1 156 ? 11.170 0.523 11.080 1.00 94.88 156 GLU A N 1
ATOM 1247 C CA . GLU A 1 156 ? 11.801 1.079 12.270 1.00 94.88 156 GLU A CA 1
ATOM 1248 C C . GLU A 1 156 ? 10.845 2.105 12.900 1.00 94.88 156 GLU A C 1
ATOM 1250 O O . GLU A 1 156 ? 10.283 2.924 12.181 1.00 94.88 156 GLU A O 1
ATOM 1255 N N . GLU A 1 157 ? 10.647 2.042 14.218 1.00 91.38 157 GLU A N 1
ATOM 1256 C CA . GLU A 1 157 ? 9.615 2.819 14.925 1.00 91.38 157 GLU A CA 1
ATOM 1257 C C . GLU A 1 157 ? 9.858 4.329 14.829 1.00 91.38 157 GLU A C 1
ATOM 1259 O O . GLU A 1 157 ? 8.908 5.097 14.717 1.00 91.38 157 GLU A O 1
ATOM 1264 N N . GLY A 1 158 ? 11.126 4.753 14.823 1.00 90.69 158 GLY A N 1
ATOM 1265 C CA . GLY A 1 158 ? 11.501 6.151 14.622 1.00 90.69 158 GLY A CA 1
ATOM 1266 C C . GLY A 1 158 ? 11.374 6.642 13.177 1.00 90.69 158 GLY A C 1
ATOM 1267 O O . GLY A 1 158 ? 11.438 7.847 12.958 1.00 90.69 158 GLY A O 1
ATOM 1268 N N . PHE A 1 159 ? 11.214 5.743 12.202 1.00 92.25 159 PHE A N 1
ATOM 1269 C CA . PHE A 1 159 ? 10.906 6.100 10.815 1.00 92.25 159 PHE A CA 1
ATOM 1270 C C . PHE A 1 159 ? 9.397 6.126 10.570 1.00 92.25 159 PHE A C 1
ATOM 1272 O O . PHE A 1 159 ? 8.869 7.125 10.102 1.00 92.25 159 PHE A O 1
ATOM 1279 N N . GLU A 1 160 ? 8.704 5.044 10.919 1.00 92.50 160 GLU A N 1
ATOM 1280 C CA . GLU A 1 160 ? 7.246 4.981 10.888 1.00 92.50 160 GLU A CA 1
ATOM 1281 C C . GLU A 1 160 ? 6.774 4.149 12.075 1.00 92.50 160 GLU A C 1
ATOM 1283 O O . GLU A 1 160 ? 7.149 2.983 12.208 1.00 92.50 160 GLU A O 1
ATOM 1288 N N . ALA A 1 161 ? 5.984 4.753 12.956 1.00 93.50 161 ALA A N 1
ATOM 1289 C CA . ALA A 1 161 ? 5.501 4.085 14.152 1.00 93.50 161 ALA A CA 1
ATOM 1290 C C . ALA A 1 161 ? 4.310 3.159 13.838 1.00 93.50 161 ALA A C 1
ATOM 1292 O O . ALA A 1 161 ? 3.508 3.458 12.949 1.00 93.50 161 ALA A O 1
ATOM 1293 N N . PRO A 1 162 ? 4.116 2.078 14.616 1.00 95.06 162 PRO A N 1
ATOM 1294 C CA . PRO A 1 162 ? 2.908 1.273 14.523 1.00 95.06 162 PRO A CA 1
ATOM 1295 C C . PRO A 1 162 ? 1.640 2.088 14.766 1.00 95.06 162 PRO A C 1
ATOM 1297 O O . PRO A 1 162 ? 1.613 2.976 15.615 1.00 95.06 162 PRO A O 1
ATOM 1300 N N . TYR A 1 163 ? 0.548 1.716 14.099 1.00 96.00 163 TYR A N 1
ATOM 1301 C CA . TYR A 1 163 ? -0.734 2.421 14.203 1.00 96.00 163 TYR A CA 1
ATOM 1302 C C . TYR A 1 163 ? -1.357 2.386 15.601 1.00 96.00 163 TYR A C 1
ATOM 1304 O O . TYR A 1 163 ? -2.218 3.209 15.901 1.00 96.00 163 TYR A O 1
ATOM 1312 N N . LEU A 1 164 ? -0.945 1.450 16.463 1.00 95.88 164 LEU A N 1
ATOM 1313 C CA . LEU A 1 164 ? -1.377 1.367 17.858 1.00 95.88 164 LEU A CA 1
ATOM 1314 C C . LEU A 1 164 ? -0.284 1.896 18.790 1.00 95.88 164 LEU A C 1
ATOM 1316 O O . LEU A 1 164 ? 0.826 1.370 18.796 1.00 95.88 164 LEU A O 1
ATOM 1320 N N . SER A 1 165 ? -0.629 2.855 19.651 1.00 92.62 165 SER A N 1
ATOM 1321 C CA . SER A 1 165 ? 0.310 3.486 20.595 1.00 92.62 165 SER A CA 1
ATOM 1322 C C . SER A 1 165 ? 0.799 2.535 21.687 1.00 92.62 165 SER A C 1
ATOM 1324 O O . SER A 1 165 ? 1.963 2.542 22.069 1.00 92.62 165 SER A O 1
ATOM 1326 N N . ASN A 1 166 ? -0.109 1.714 22.221 1.00 88.00 166 ASN A N 1
ATOM 1327 C CA . ASN A 1 166 ? 0.126 0.940 23.445 1.00 88.00 166 ASN A CA 1
ATOM 1328 C C . ASN A 1 166 ? 0.065 -0.574 23.215 1.00 88.00 166 ASN A C 1
ATOM 1330 O O . ASN A 1 166 ? -0.150 -1.352 24.152 1.00 88.00 166 ASN A O 1
ATOM 1334 N N . PHE A 1 167 ? 0.222 -1.017 21.966 1.00 90.81 167 PHE A N 1
ATOM 1335 C CA . PHE A 1 167 ? 0.168 -2.430 21.626 1.00 90.81 167 PHE A CA 1
ATOM 1336 C C . PHE A 1 167 ? 1.258 -2.810 20.629 1.00 90.81 167 PHE A C 1
ATOM 1338 O O . PHE A 1 167 ? 1.322 -2.294 19.520 1.00 90.81 167 PHE A O 1
ATOM 1345 N N . CYS A 1 168 ? 2.059 -3.806 20.992 1.00 84.06 168 CYS A N 1
ATOM 1346 C CA . CYS A 1 168 ? 3.016 -4.431 20.095 1.00 84.06 168 CYS A CA 1
ATOM 1347 C C . CYS A 1 168 ? 2.868 -5.956 20.135 1.00 84.06 168 CYS A C 1
ATOM 1349 O O . CYS A 1 168 ? 2.414 -6.543 21.124 1.00 84.06 168 CYS A O 1
ATOM 1351 N N . PHE A 1 169 ? 3.252 -6.616 19.043 1.00 83.12 169 PHE A N 1
ATOM 1352 C CA . PHE A 1 169 ? 3.300 -8.073 18.984 1.00 83.12 169 PHE A CA 1
ATOM 1353 C C . PHE A 1 169 ? 4.440 -8.600 19.860 1.00 83.12 169 PHE A C 1
ATOM 1355 O O . PHE A 1 169 ? 5.579 -8.740 19.418 1.00 83.12 169 PHE A O 1
ATOM 1362 N N . VAL A 1 170 ? 4.125 -8.928 21.111 1.00 78.50 170 VAL A N 1
ATOM 1363 C CA . VAL A 1 170 ? 5.070 -9.571 22.029 1.00 78.50 170 VAL A CA 1
ATOM 1364 C C . VAL A 1 170 ? 4.902 -11.084 21.959 1.00 78.50 170 VAL A C 1
ATOM 1366 O O . VAL A 1 170 ? 3.787 -11.615 21.999 1.00 78.50 170 VAL A O 1
ATOM 1369 N N . ARG A 1 171 ? 6.029 -11.794 21.861 1.00 78.62 171 ARG A N 1
ATOM 1370 C CA . ARG A 1 171 ? 6.064 -13.249 22.006 1.00 78.62 171 ARG A CA 1
ATOM 1371 C C . ARG A 1 171 ? 6.045 -13.602 23.491 1.00 78.62 171 ARG A C 1
ATOM 1373 O O . ARG A 1 171 ? 7.012 -13.351 24.204 1.00 78.62 171 ARG A O 1
ATOM 1380 N N . GLU A 1 172 ? 4.966 -14.222 23.942 1.00 82.38 172 GLU A N 1
ATOM 1381 C CA . GLU A 1 172 ? 4.806 -14.725 25.307 1.00 82.38 172 GLU A CA 1
ATOM 1382 C C . GLU A 1 172 ? 4.980 -16.255 25.349 1.00 82.38 172 GLU A C 1
ATOM 1384 O O . GLU A 1 172 ? 5.059 -16.932 24.315 1.00 82.38 172 GLU A O 1
ATOM 1389 N N . LYS A 1 173 ? 5.056 -16.832 26.559 1.00 76.12 173 LYS A N 1
ATOM 1390 C CA . LYS A 1 173 ? 5.089 -18.292 26.770 1.00 76.12 173 LYS A CA 1
ATOM 1391 C C . LYS A 1 173 ? 3.733 -18.903 26.383 1.00 76.12 173 LYS A C 1
ATOM 1393 O O . LYS A 1 173 ? 2.903 -19.174 27.239 1.00 76.12 173 LYS A O 1
ATOM 1398 N N . GLY A 1 174 ? 3.508 -19.086 25.086 1.00 78.62 174 GLY A N 1
ATOM 1399 C CA . GLY A 1 174 ? 2.253 -19.598 24.526 1.00 78.62 174 GLY A CA 1
ATOM 1400 C C . GLY A 1 174 ? 1.966 -19.143 23.094 1.00 78.62 174 GLY A C 1
ATOM 1401 O O . GLY A 1 174 ? 1.096 -19.717 22.450 1.00 78.62 174 GLY A O 1
ATOM 1402 N N . GLY A 1 175 ? 2.705 -18.159 22.572 1.00 83.06 175 GLY A N 1
ATOM 1403 C CA . GLY A 1 175 ? 2.518 -17.648 21.215 1.00 83.06 175 GLY A CA 1
ATOM 1404 C C . GLY A 1 175 ? 2.706 -16.139 21.142 1.00 83.06 175 GLY A C 1
ATOM 1405 O O . GLY A 1 175 ? 3.319 -15.532 22.019 1.00 83.06 175 GLY A O 1
ATOM 1406 N N . TYR A 1 176 ? 2.186 -15.538 20.080 1.00 85.12 176 TYR A N 1
ATOM 1407 C CA . TYR A 1 176 ? 2.118 -14.087 19.957 1.00 85.12 176 TYR A CA 1
ATOM 1408 C C . TYR A 1 176 ? 0.848 -13.570 20.622 1.00 85.12 176 TYR A C 1
ATOM 1410 O O . TY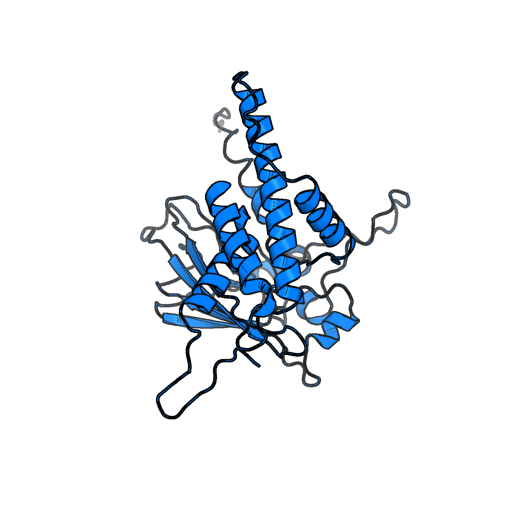R A 1 176 ? -0.238 -14.110 20.400 1.00 85.12 176 TYR A O 1
ATOM 1418 N N . LYS A 1 177 ? 0.977 -12.501 21.409 1.00 88.25 177 LYS A N 1
ATOM 1419 C CA . LYS A 1 177 ? -0.180 -11.767 21.913 1.00 88.25 177 LYS A CA 1
ATOM 1420 C C . LYS A 1 177 ? -0.840 -11.037 20.745 1.00 88.25 177 LYS A C 1
ATOM 1422 O O . LYS A 1 177 ? -0.244 -10.140 20.156 1.00 88.25 177 LYS A O 1
ATOM 1427 N N . LEU A 1 178 ? -2.061 -11.439 20.402 1.00 88.44 178 LEU A N 1
ATOM 1428 C CA . LEU A 1 178 ? -2.862 -10.770 19.377 1.00 88.44 178 LEU A CA 1
ATOM 1429 C C . LEU A 1 178 ? -3.590 -9.558 19.977 1.00 88.44 178 LEU A C 1
ATOM 1431 O O . LEU A 1 178 ? -3.966 -9.614 21.156 1.00 88.44 178 LEU A O 1
ATOM 1435 N N . PRO A 1 179 ? -3.847 -8.492 19.195 1.00 91.88 179 PRO A N 1
ATOM 1436 C CA . PRO A 1 179 ? -4.688 -7.404 19.667 1.00 91.88 179 PRO A CA 1
ATOM 1437 C C . PRO A 1 179 ? -6.081 -7.937 20.048 1.00 91.88 179 PRO A C 1
ATOM 1439 O O . PRO A 1 179 ? -6.651 -8.775 19.327 1.00 91.88 179 PRO A O 1
ATOM 1442 N N . PRO A 1 180 ? -6.660 -7.487 21.178 1.00 94.31 180 PRO A N 1
ATOM 1443 C CA . PRO A 1 180 ? -8.025 -7.845 21.539 1.00 94.31 180 PRO A CA 1
ATOM 1444 C C . PRO A 1 180 ? -8.992 -7.383 20.446 1.00 94.31 180 PRO A C 1
ATOM 1446 O O . PRO A 1 180 ? -8.677 -6.497 19.653 1.00 94.31 180 PRO A O 1
ATOM 1449 N N . PHE A 1 181 ? -10.190 -7.973 20.410 1.00 96.38 181 PHE A N 1
ATOM 1450 C CA . PHE A 1 181 ? -11.184 -7.691 19.367 1.00 96.38 181 PHE A CA 1
ATOM 1451 C C . PHE A 1 181 ? -11.415 -6.189 19.145 1.00 96.38 181 PHE A C 1
ATOM 1453 O O . PHE A 1 181 ? -11.399 -5.761 17.999 1.00 96.38 181 PHE A O 1
ATOM 1460 N N . ARG A 1 182 ? -11.508 -5.395 20.222 1.00 97.44 182 ARG A N 1
ATOM 1461 C CA . ARG A 1 182 ? -11.683 -3.937 20.132 1.00 97.44 182 ARG A CA 1
ATOM 1462 C C . ARG A 1 182 ? -10.592 -3.235 19.312 1.00 97.44 182 ARG A C 1
ATOM 1464 O O . ARG A 1 182 ? -10.899 -2.411 18.469 1.00 97.44 182 ARG A O 1
ATOM 1471 N N . LEU A 1 183 ? -9.323 -3.615 19.494 1.00 96.75 183 LEU A N 1
ATOM 1472 C CA . LEU A 1 183 ? -8.209 -2.993 18.771 1.00 96.75 183 LEU A CA 1
ATOM 1473 C C . LEU A 1 183 ? -8.151 -3.474 17.322 1.00 96.75 183 LEU A C 1
ATOM 1475 O O . LEU A 1 183 ? -7.778 -2.717 16.436 1.00 96.75 183 LEU A O 1
ATOM 1479 N N . ARG A 1 184 ? -8.559 -4.721 17.060 1.00 96.06 184 ARG A N 1
ATOM 1480 C CA . ARG A 1 184 ? -8.690 -5.218 15.684 1.00 96.06 184 ARG A CA 1
ATOM 1481 C C . ARG A 1 184 ? -9.813 -4.503 14.938 1.00 96.06 184 ARG A C 1
ATOM 1483 O O . ARG A 1 184 ? -9.609 -4.134 13.792 1.00 96.06 184 ARG A O 1
ATOM 1490 N N . LEU A 1 185 ? -10.962 -4.290 15.583 1.00 97.81 185 LEU A N 1
ATOM 1491 C CA . LEU A 1 185 ? -12.065 -3.522 15.005 1.00 97.81 185 LEU A CA 1
ATOM 1492 C C . LEU A 1 185 ? -11.656 -2.064 14.769 1.00 97.81 185 LEU A C 1
ATOM 1494 O O . LEU A 1 185 ? -11.934 -1.538 13.702 1.00 97.81 185 LEU A O 1
ATOM 1498 N N . LEU A 1 186 ? -10.920 -1.459 15.707 1.00 98.19 186 LEU A N 1
ATOM 1499 C CA . LEU A 1 186 ? -10.390 -0.100 15.571 1.00 98.19 186 LEU A CA 1
ATOM 1500 C C . LEU A 1 186 ? -9.493 0.031 14.339 1.00 98.19 186 LEU A C 1
ATOM 1502 O O . LEU A 1 186 ? -9.694 0.931 13.533 1.00 98.19 186 LEU A O 1
ATOM 1506 N N . LEU A 1 187 ? -8.547 -0.895 14.165 1.00 96.94 187 LEU A N 1
ATOM 1507 C CA . LEU A 1 187 ? -7.670 -0.926 12.993 1.00 96.94 187 LEU A CA 1
ATOM 1508 C C . LEU A 1 187 ? -8.453 -1.108 11.687 1.00 96.94 187 LEU A C 1
ATOM 1510 O O . LEU A 1 187 ? -8.141 -0.443 10.707 1.00 96.94 187 LEU A O 1
ATOM 1514 N N . VAL A 1 188 ? -9.473 -1.973 11.678 1.00 96.62 188 VAL A N 1
ATOM 1515 C CA . VAL A 1 188 ? -10.338 -2.177 10.505 1.00 96.62 188 VAL A CA 1
ATOM 1516 C C . VAL A 1 188 ? -11.111 -0.902 10.166 1.00 96.62 188 VAL A C 1
ATOM 1518 O O . VAL A 1 188 ? -11.072 -0.477 9.019 1.00 96.62 188 VAL A O 1
ATOM 1521 N N . CYS A 1 189 ? -11.766 -0.266 11.142 1.00 98.00 189 CYS A N 1
ATOM 1522 C CA . CYS A 1 189 ? -12.485 0.992 10.931 1.00 98.00 189 CYS A CA 1
ATOM 1523 C C . CYS A 1 189 ? -11.551 2.101 10.436 1.00 98.00 189 CYS A C 1
ATOM 1525 O O . CYS A 1 189 ? -11.879 2.785 9.473 1.00 98.00 189 CYS A O 1
ATOM 1527 N N . ALA A 1 190 ? -10.376 2.241 11.054 1.00 97.56 190 ALA A N 1
ATOM 1528 C CA . ALA A 1 190 ? -9.380 3.227 10.660 1.00 97.56 190 ALA A CA 1
ATOM 1529 C C . ALA A 1 190 ? -8.892 3.000 9.223 1.00 97.56 190 ALA A C 1
ATOM 1531 O O . ALA A 1 190 ? -8.889 3.934 8.435 1.00 97.56 190 ALA A O 1
ATOM 1532 N N . GLN A 1 191 ? -8.539 1.767 8.847 1.00 95.12 191 GLN A N 1
ATOM 1533 C CA . GLN A 1 191 ? -8.064 1.486 7.489 1.00 95.12 191 GLN A CA 1
ATOM 1534 C C . GLN A 1 191 ? -9.163 1.586 6.424 1.00 95.12 191 GLN A C 1
ATOM 1536 O O . GLN A 1 191 ? -8.883 2.003 5.307 1.00 95.12 191 GLN A O 1
ATOM 1541 N N . LEU A 1 192 ? -10.414 1.244 6.748 1.00 95.31 192 LEU A N 1
ATOM 1542 C CA . LEU A 1 192 ? -11.544 1.473 5.838 1.00 95.31 192 LEU A CA 1
ATOM 1543 C C . LEU A 1 192 ? -11.727 2.961 5.529 1.00 95.31 192 LEU A C 1
ATOM 1545 O O . LEU A 1 192 ? -12.108 3.296 4.412 1.00 95.31 192 LEU A O 1
ATOM 1549 N N . ILE A 1 193 ? -11.429 3.827 6.502 1.00 96.00 193 ILE A N 1
ATOM 1550 C CA . ILE A 1 193 ? -11.410 5.275 6.307 1.00 96.00 193 ILE A CA 1
ATOM 1551 C C . ILE A 1 193 ? -10.205 5.694 5.467 1.00 96.00 193 ILE A C 1
ATOM 1553 O O . ILE A 1 193 ? -10.405 6.380 4.480 1.00 96.00 193 ILE A O 1
ATOM 1557 N N . ILE A 1 194 ? -8.988 5.253 5.803 1.00 94.25 194 ILE A N 1
ATOM 1558 C CA . ILE A 1 194 ? -7.772 5.605 5.042 1.00 94.25 194 ILE A CA 1
ATOM 1559 C C . ILE A 1 194 ? -7.900 5.237 3.560 1.00 94.25 194 ILE A C 1
ATOM 1561 O O . ILE A 1 194 ? -7.509 6.000 2.692 1.00 94.25 194 ILE A O 1
ATOM 1565 N N . TYR A 1 195 ? -8.484 4.079 3.258 1.00 90.25 195 TYR A N 1
ATOM 1566 C CA . TYR A 1 195 ? -8.608 3.583 1.889 1.00 90.25 195 TYR A CA 1
ATOM 1567 C C . TYR A 1 195 ? -10.032 3.742 1.332 1.00 90.25 195 TYR A C 1
ATOM 1569 O O . TYR A 1 195 ? -10.455 2.944 0.492 1.00 90.25 195 TYR A O 1
ATOM 1577 N N . TYR A 1 196 ? -10.804 4.737 1.787 1.00 91.88 196 TYR A N 1
ATOM 1578 C CA . TYR A 1 196 ? -12.233 4.860 1.459 1.00 91.88 196 TYR A CA 1
ATOM 1579 C C . TYR A 1 196 ? -12.517 4.906 -0.049 1.00 91.88 196 TYR A C 1
ATOM 1581 O O . TYR A 1 196 ? -13.497 4.316 -0.496 1.00 91.88 196 TYR A O 1
ATOM 1589 N N . GLN A 1 197 ? -11.645 5.525 -0.853 1.00 88.94 197 GLN A N 1
ATOM 1590 C CA . GLN A 1 197 ? -11.793 5.616 -2.315 1.00 88.94 197 GLN A CA 1
ATOM 1591 C C . GLN A 1 197 ? -11.803 4.243 -3.009 1.00 88.94 197 GLN A C 1
ATOM 1593 O O . GLN A 1 197 ? -12.150 4.116 -4.184 1.00 88.94 197 GLN A O 1
ATOM 1598 N N . ARG A 1 198 ? -11.399 3.192 -2.291 1.00 84.44 198 ARG A N 1
ATOM 1599 C CA . ARG A 1 198 ? -11.314 1.811 -2.774 1.00 84.44 198 ARG A CA 1
ATOM 1600 C C . ARG A 1 198 ? -12.538 0.974 -2.441 1.00 84.44 198 ARG A C 1
ATOM 1602 O O . ARG A 1 198 ? -12.659 -0.150 -2.927 1.00 84.44 198 ARG A O 1
ATOM 1609 N N . PHE A 1 199 ? -13.434 1.503 -1.620 1.00 85.69 199 PHE A N 1
ATOM 1610 C CA . PHE A 1 199 ? -14.601 0.795 -1.140 1.00 85.69 199 PHE A CA 1
ATOM 1611 C C . PHE A 1 199 ? -15.861 1.594 -1.458 1.00 85.69 199 PHE A C 1
ATOM 1613 O O . PHE A 1 199 ? -15.931 2.801 -1.249 1.00 85.69 199 PHE A O 1
ATOM 1620 N N . ASP A 1 200 ? -16.905 0.908 -1.908 1.00 87.19 200 ASP A N 1
ATOM 1621 C CA . ASP A 1 200 ? -18.224 1.522 -2.044 1.00 87.19 200 ASP A CA 1
ATOM 1622 C C . ASP A 1 200 ? -18.929 1.555 -0.677 1.00 87.19 200 ASP A C 1
ATOM 1624 O O . ASP A 1 200 ? -19.779 0.720 -0.355 1.00 87.19 200 ASP A O 1
ATOM 1628 N N . LEU A 1 201 ? -18.486 2.468 0.195 1.00 90.38 201 LEU A N 1
ATOM 1629 C CA . LEU A 1 201 ? -19.025 2.626 1.546 1.00 90.38 201 LEU A CA 1
ATOM 1630 C C . LEU A 1 201 ? -20.122 3.694 1.577 1.00 90.38 201 LEU A C 1
ATOM 1632 O O . LEU A 1 201 ? -19.993 4.815 1.068 1.00 90.38 201 LEU A O 1
ATOM 1636 N N . SER A 1 202 ? -21.229 3.363 2.240 1.00 92.38 202 SER A N 1
ATOM 1637 C CA . SER A 1 202 ? -22.271 4.348 2.543 1.00 92.38 202 SER A CA 1
ATOM 1638 C C . SER A 1 202 ? -21.776 5.375 3.570 1.00 92.38 202 SER A C 1
ATOM 1640 O O . SER A 1 202 ? -20.955 5.056 4.431 1.00 92.38 202 SER A O 1
ATOM 1642 N N . ALA A 1 203 ? -22.331 6.590 3.535 1.00 92.25 203 ALA A N 1
ATOM 1643 C CA . ALA A 1 203 ? -22.002 7.642 4.501 1.00 92.25 203 ALA A CA 1
ATOM 1644 C C . ALA A 1 203 ? -22.278 7.202 5.949 1.00 92.25 203 ALA A C 1
ATOM 1646 O O . ALA A 1 203 ? -21.489 7.463 6.849 1.00 92.25 203 ALA A O 1
ATOM 1647 N N . ALA A 1 204 ? -23.382 6.478 6.167 1.00 94.94 204 ALA A N 1
ATOM 1648 C CA . ALA A 1 204 ? -23.735 5.936 7.476 1.00 94.94 204 ALA A CA 1
ATOM 1649 C C . ALA A 1 204 ? -22.698 4.923 7.986 1.00 94.94 204 ALA A C 1
ATOM 1651 O O . ALA A 1 204 ? -22.382 4.906 9.173 1.00 94.94 204 ALA A O 1
ATOM 1652 N N . PHE A 1 205 ? -22.146 4.100 7.091 1.00 96.25 205 PHE A N 1
ATOM 1653 C CA . PHE A 1 205 ? -21.100 3.145 7.445 1.00 96.25 205 PHE A CA 1
ATOM 1654 C C . PHE A 1 205 ? -19.777 3.854 7.769 1.00 96.25 205 PHE A C 1
ATOM 1656 O O . PHE A 1 205 ? -19.157 3.542 8.781 1.00 96.25 205 PHE A O 1
ATOM 1663 N N . MET A 1 206 ? -19.388 4.849 6.965 1.00 95.44 206 MET A N 1
ATOM 1664 C CA . MET A 1 206 ? -18.206 5.683 7.222 1.00 95.44 206 MET A CA 1
ATOM 1665 C C . MET A 1 206 ? -18.300 6.415 8.563 1.00 95.44 206 MET A C 1
ATOM 1667 O O . MET A 1 206 ? -17.356 6.365 9.348 1.00 95.44 206 MET A O 1
ATOM 1671 N N . ARG A 1 207 ? -19.463 7.010 8.867 1.00 96.56 207 ARG A N 1
ATOM 1672 C CA . ARG A 1 207 ? -19.757 7.615 10.175 1.00 96.56 207 ARG A CA 1
ATOM 1673 C C . ARG A 1 207 ? -19.581 6.619 11.316 1.00 96.56 207 ARG A C 1
ATOM 1675 O O . ARG A 1 207 ? -18.838 6.896 12.244 1.00 96.56 207 ARG A O 1
ATOM 1682 N N . ALA A 1 208 ? -20.160 5.424 11.206 1.00 98.12 208 ALA A N 1
ATOM 1683 C CA . ALA A 1 208 ? -20.013 4.396 12.236 1.00 98.12 208 ALA A CA 1
ATOM 1684 C C . ALA A 1 208 ? -18.546 3.962 12.450 1.00 98.12 208 ALA A C 1
ATOM 1686 O O . ALA A 1 208 ? -18.131 3.718 13.585 1.00 98.12 208 ALA A O 1
ATOM 1687 N N . CYS A 1 209 ? -17.746 3.874 11.380 1.00 98.25 209 CYS A N 1
ATOM 1688 C CA . CYS A 1 209 ? -16.306 3.632 11.490 1.00 98.25 209 CYS A CA 1
ATOM 1689 C C . CYS A 1 209 ? -15.595 4.784 12.211 1.00 98.25 209 CYS A C 1
ATOM 1691 O O . CYS A 1 209 ? -14.785 4.529 13.104 1.00 98.25 209 CYS A O 1
ATOM 1693 N N . TYR A 1 210 ? -15.909 6.027 11.846 1.00 98.06 210 TYR A N 1
ATOM 1694 C CA . TYR A 1 210 ? -15.311 7.219 12.437 1.00 98.06 210 TYR A CA 1
ATOM 1695 C C . TYR A 1 210 ? -15.665 7.364 13.918 1.00 98.06 210 TYR A C 1
ATOM 1697 O O . TYR A 1 210 ? -14.761 7.548 14.730 1.00 98.06 210 TYR A O 1
ATOM 1705 N N . ASP A 1 211 ? -16.931 7.180 14.291 1.00 98.06 211 ASP A N 1
ATOM 1706 C CA . ASP A 1 211 ? -17.391 7.220 15.682 1.00 98.06 211 ASP A CA 1
ATOM 1707 C C . ASP A 1 211 ? -16.621 6.207 16.536 1.00 98.06 211 ASP A C 1
ATOM 1709 O O . ASP A 1 211 ? -16.095 6.541 17.600 1.00 98.06 211 ASP A O 1
ATOM 1713 N N . TYR A 1 212 ? -16.443 4.982 16.024 1.00 98.50 212 TYR A N 1
ATOM 1714 C CA . TYR A 1 212 ? -15.650 3.962 16.706 1.00 98.50 212 TYR A CA 1
ATOM 1715 C C . TYR A 1 212 ? -14.175 4.370 16.860 1.00 98.50 212 TYR A C 1
ATOM 1717 O O . TYR A 1 212 ? -13.572 4.143 17.915 1.00 98.50 212 TYR A O 1
ATOM 1725 N N . CYS A 1 213 ? -13.583 4.988 15.833 1.00 98.25 213 CYS A N 1
ATOM 1726 C CA . CYS A 1 213 ? -12.226 5.532 15.898 1.00 98.25 213 CYS A CA 1
ATOM 1727 C C . CYS A 1 213 ? -12.112 6.679 16.911 1.00 98.25 213 CYS A C 1
ATOM 1729 O O . CYS A 1 213 ? -11.149 6.716 17.676 1.00 98.25 213 CYS A O 1
ATOM 1731 N N . LYS A 1 214 ? -13.097 7.579 16.958 1.00 97.38 214 LYS A N 1
ATOM 1732 C CA . LYS A 1 214 ? -13.165 8.730 17.866 1.00 97.38 214 LYS A CA 1
ATOM 1733 C C . LYS A 1 214 ? -13.278 8.293 19.325 1.00 97.38 214 LYS A C 1
ATOM 1735 O O . LYS A 1 214 ? -12.505 8.758 20.161 1.00 97.38 214 LYS A O 1
ATOM 1740 N N . GLU A 1 215 ? -14.157 7.340 19.628 1.00 97.88 215 GLU A N 1
ATOM 1741 C CA . GLU A 1 215 ? -14.316 6.772 20.976 1.00 97.88 215 GLU A CA 1
ATOM 1742 C C . GLU A 1 215 ? -13.043 6.082 21.495 1.00 97.88 215 GLU A C 1
ATOM 1744 O O . GLU A 1 215 ? -12.794 6.053 22.701 1.00 97.88 215 GLU A O 1
ATOM 1749 N N . ASN A 1 216 ? -12.219 5.536 20.593 1.00 97.75 216 ASN A N 1
ATOM 1750 C CA . ASN A 1 216 ? -11.008 4.777 20.924 1.00 97.75 216 ASN A CA 1
ATOM 1751 C C . ASN A 1 216 ? -9.715 5.498 20.494 1.00 97.75 216 ASN A C 1
ATOM 1753 O O . ASN A 1 216 ? -8.657 4.877 20.380 1.00 97.75 216 ASN A O 1
ATOM 1757 N N . ALA A 1 217 ? -9.777 6.812 20.276 1.00 95.50 217 ALA A N 1
ATOM 1758 C CA . ALA A 1 217 ? -8.714 7.606 19.662 1.00 95.50 217 ALA A CA 1
ATOM 1759 C C . ALA A 1 217 ? -7.365 7.561 20.404 1.00 95.50 217 ALA A C 1
ATOM 1761 O O . ALA A 1 217 ? -6.316 7.774 19.802 1.00 95.50 217 ALA A O 1
ATOM 1762 N N . THR A 1 218 ? -7.368 7.298 21.712 1.00 96.06 218 THR A N 1
ATOM 1763 C CA . THR A 1 218 ? -6.151 7.208 22.539 1.00 96.06 218 THR A CA 1
ATOM 1764 C C . THR A 1 218 ? -5.370 5.909 22.340 1.00 96.06 218 THR A C 1
ATOM 1766 O O . THR A 1 218 ? -4.212 5.822 22.748 1.00 96.06 218 THR A O 1
ATOM 1769 N N . GLU A 1 219 ? -5.980 4.897 21.720 1.00 97.19 219 GLU A N 1
ATOM 1770 C CA . GLU A 1 219 ? -5.317 3.632 21.396 1.00 97.19 219 GLU A CA 1
ATOM 1771 C C . GLU A 1 219 ? -4.500 3.740 20.093 1.00 97.19 219 GLU A C 1
ATOM 1773 O O . GLU A 1 219 ? -3.540 2.988 19.910 1.00 97.19 219 GLU A O 1
ATOM 1778 N N . LEU A 1 220 ? -4.846 4.684 19.207 1.00 97.19 220 LEU A N 1
ATOM 1779 C CA . LEU A 1 220 ? -4.124 4.956 17.962 1.00 97.19 220 LEU A CA 1
ATOM 1780 C C . LEU A 1 220 ? -2.864 5.793 18.212 1.00 97.19 220 LEU A C 1
ATOM 1782 O O . LEU A 1 220 ? -2.816 6.611 19.135 1.00 97.19 220 LEU A O 1
ATOM 1786 N N . ASN A 1 221 ? -1.847 5.599 17.374 1.00 96.25 221 ASN A N 1
ATOM 1787 C CA . ASN A 1 221 ? -0.719 6.521 17.268 1.00 96.25 221 ASN A CA 1
ATOM 1788 C C . ASN A 1 221 ? -1.224 7.919 16.893 1.00 96.25 221 ASN A C 1
ATOM 1790 O O . ASN A 1 221 ? -2.143 8.049 16.089 1.00 96.25 221 ASN A O 1
ATOM 1794 N N . GLU A 1 222 ? -0.639 8.959 17.485 1.00 94.56 222 GLU A N 1
ATOM 1795 C CA . GLU A 1 222 ? -1.088 10.340 17.296 1.00 94.56 222 GLU A CA 1
ATOM 1796 C C . GLU A 1 222 ? -1.070 10.775 15.829 1.00 94.56 222 GLU A C 1
ATOM 1798 O O . GLU A 1 222 ? -2.051 11.354 15.360 1.00 94.56 222 GLU A O 1
ATOM 1803 N N . ILE A 1 223 ? 0.006 10.455 15.107 1.00 92.19 223 ILE A N 1
ATOM 1804 C CA . ILE A 1 223 ? 0.162 10.800 13.694 1.00 92.19 223 ILE A CA 1
ATOM 1805 C C . ILE A 1 223 ? -0.887 10.056 12.863 1.00 92.19 223 ILE A C 1
ATOM 1807 O O . ILE A 1 223 ? -1.650 10.667 12.118 1.00 92.19 223 ILE A O 1
ATOM 1811 N N . TYR A 1 224 ? -1.001 8.742 13.065 1.00 95.38 224 TYR A N 1
ATOM 1812 C CA . TYR A 1 224 ? -1.972 7.925 12.339 1.00 95.38 224 TYR A CA 1
ATOM 1813 C C . TYR A 1 224 ? -3.424 8.336 12.629 1.00 95.38 224 TYR A C 1
ATOM 1815 O O . TYR A 1 224 ? -4.241 8.417 11.718 1.00 95.38 224 TYR A O 1
ATOM 1823 N N . ARG A 1 225 ? -3.756 8.663 13.884 1.00 96.00 225 ARG A N 1
ATOM 1824 C CA . ARG A 1 225 ? -5.078 9.178 14.272 1.00 96.00 225 ARG A CA 1
ATOM 1825 C C . ARG A 1 225 ? -5.434 10.440 13.494 1.00 96.00 225 ARG A C 1
ATOM 1827 O O . ARG A 1 225 ? -6.565 10.557 13.032 1.00 96.00 225 ARG A O 1
ATOM 1834 N N . ARG A 1 226 ? -4.494 11.385 13.383 1.00 94.50 226 ARG A N 1
ATOM 1835 C CA . ARG A 1 226 ? -4.707 12.626 12.630 1.00 94.50 226 ARG A CA 1
ATOM 1836 C C . ARG A 1 226 ? -5.003 12.320 11.167 1.00 94.50 226 ARG A C 1
ATOM 1838 O O . ARG A 1 226 ? -6.005 12.819 10.667 1.00 94.50 226 ARG A O 1
ATOM 1845 N N . LYS A 1 227 ? -4.230 11.419 10.548 1.00 93.44 227 LYS A N 1
ATOM 1846 C CA . LYS A 1 227 ? -4.486 10.956 9.177 1.00 93.44 227 LYS A CA 1
ATOM 1847 C C . LYS A 1 227 ? -5.884 10.347 9.027 1.00 93.44 227 LYS A C 1
ATOM 1849 O O . LYS A 1 227 ? -6.636 10.754 8.156 1.00 93.44 227 LYS A O 1
ATOM 1854 N N . VAL A 1 228 ? -6.296 9.447 9.924 1.00 95.88 228 VAL A N 1
ATOM 1855 C CA . VAL A 1 228 ? -7.649 8.849 9.891 1.00 95.88 228 VAL A CA 1
ATOM 1856 C C . VAL A 1 228 ? -8.745 9.919 9.954 1.00 95.88 228 VAL A C 1
ATOM 1858 O O . VAL A 1 228 ? -9.760 9.802 9.275 1.00 95.88 228 VAL A O 1
ATOM 1861 N N . PHE A 1 229 ? -8.573 10.953 10.779 1.00 95.69 229 PHE A N 1
ATOM 1862 C CA . PHE A 1 229 ? -9.587 12.002 10.917 1.00 95.69 229 PHE A CA 1
ATOM 1863 C C . PHE A 1 229 ? -9.614 12.917 9.692 1.00 95.69 229 PHE A C 1
ATOM 1865 O O . PHE A 1 229 ? -10.700 13.267 9.240 1.00 95.69 229 PHE A O 1
ATOM 1872 N N . TYR A 1 230 ? -8.444 13.240 9.138 1.00 92.50 230 TYR A N 1
ATOM 1873 C CA . TYR A 1 230 ? -8.303 13.966 7.879 1.00 92.50 230 TYR A CA 1
ATOM 1874 C C . TYR A 1 230 ? -9.028 13.236 6.736 1.00 92.50 230 TYR A C 1
ATOM 1876 O O . TYR A 1 230 ? -9.935 13.799 6.124 1.00 92.50 230 TYR A O 1
ATOM 1884 N N . GLU A 1 231 ? -8.716 11.954 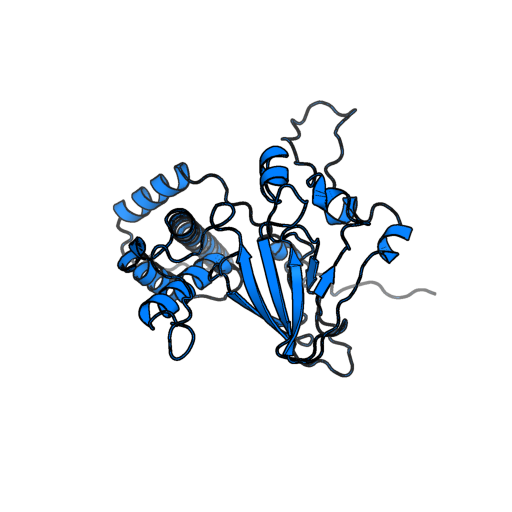6.524 1.00 94.06 231 GLU A N 1
ATOM 1885 C CA . GLU A 1 231 ? -9.297 11.150 5.439 1.00 94.06 231 GLU A CA 1
ATOM 1886 C C . GLU A 1 231 ? -10.810 10.988 5.566 1.00 94.06 231 GLU A C 1
ATOM 1888 O O . GLU A 1 231 ? -11.536 11.015 4.576 1.00 94.06 231 GLU A O 1
ATOM 1893 N N . TYR A 1 232 ? -11.326 10.880 6.793 1.00 95.50 232 TYR A N 1
ATOM 1894 C CA . TYR A 1 232 ? -12.770 10.859 7.007 1.00 95.50 232 TYR A CA 1
ATOM 1895 C C . TYR A 1 232 ? -13.441 12.145 6.505 1.00 95.50 232 TYR A C 1
ATOM 1897 O O . TYR A 1 232 ? -14.480 12.078 5.845 1.00 95.50 232 TYR A O 1
ATOM 1905 N N . VAL A 1 233 ? -12.856 13.311 6.791 1.00 91.56 233 VAL A N 1
ATOM 1906 C CA . VAL A 1 233 ? -13.404 14.599 6.342 1.00 91.56 233 VAL A CA 1
ATOM 1907 C C . VAL A 1 233 ? -13.382 14.688 4.824 1.00 91.56 233 VAL A C 1
ATOM 1909 O O . VAL A 1 233 ? -14.394 15.067 4.230 1.00 91.56 233 VAL A O 1
ATOM 1912 N N . GLN A 1 234 ? -12.270 14.297 4.197 1.00 91.69 234 GLN A N 1
ATOM 1913 C CA . GLN A 1 234 ? -12.165 14.266 2.738 1.00 91.69 234 GLN A CA 1
ATOM 1914 C C . GLN A 1 234 ? -13.213 13.334 2.128 1.00 91.69 234 GLN A C 1
ATOM 1916 O O . GLN A 1 234 ? -13.979 13.753 1.260 1.00 91.69 234 GLN A O 1
ATOM 1921 N N . ALA A 1 235 ? -13.358 12.123 2.670 1.00 91.00 235 ALA A N 1
ATOM 1922 C CA . ALA A 1 235 ? -14.345 11.157 2.207 1.00 91.00 235 ALA A CA 1
ATOM 1923 C C . ALA A 1 235 ? -15.783 11.686 2.265 1.00 91.00 235 ALA A C 1
ATOM 1925 O O . ALA A 1 235 ? -16.578 11.454 1.349 1.00 91.00 235 ALA A O 1
ATOM 1926 N N . MET A 1 236 ? -16.132 12.407 3.333 1.00 91.31 236 MET A N 1
ATOM 1927 C CA . MET A 1 236 ? -17.455 13.010 3.480 1.00 91.31 236 MET A CA 1
ATOM 1928 C C . MET A 1 236 ? -17.668 14.166 2.492 1.00 91.31 236 MET A C 1
ATOM 1930 O O . MET A 1 236 ? -18.709 14.200 1.833 1.00 91.31 236 MET A O 1
ATOM 1934 N N . LYS A 1 237 ? -16.674 15.052 2.318 1.00 89.94 237 LYS A N 1
ATOM 1935 C CA . LYS A 1 237 ? -16.716 16.164 1.347 1.00 89.94 237 LYS A CA 1
ATOM 1936 C C . LYS A 1 237 ? -16.848 15.662 -0.095 1.00 89.94 237 LYS A C 1
ATOM 1938 O O . LYS A 1 237 ? -17.679 16.159 -0.858 1.00 89.94 237 LYS A O 1
ATOM 1943 N N . GLU A 1 238 ? -16.067 14.653 -0.477 1.00 89.62 238 GLU A N 1
ATOM 1944 C CA . GLU A 1 238 ? -16.133 14.055 -1.814 1.00 89.62 238 GLU A CA 1
ATOM 1945 C C . GLU A 1 238 ? -17.496 13.425 -2.107 1.00 89.62 238 GLU A C 1
ATOM 1947 O O . GLU A 1 238 ? -18.005 13.529 -3.227 1.00 89.62 238 GLU A O 1
ATOM 1952 N N . LYS A 1 239 ? -18.095 12.767 -1.111 1.00 85.56 239 LYS A N 1
ATOM 1953 C CA . LYS A 1 239 ? -19.391 12.110 -1.273 1.00 85.56 239 LYS A CA 1
ATOM 1954 C C . LYS A 1 239 ? -20.521 13.123 -1.438 1.00 85.56 239 LYS A C 1
ATOM 1956 O O . LYS A 1 239 ? -21.309 12.981 -2.362 1.00 85.56 239 LYS A O 1
ATOM 1961 N N . GLU A 1 240 ? -20.542 14.186 -0.635 1.00 85.19 240 GLU A N 1
ATOM 1962 C CA . GLU A 1 240 ? -21.505 15.290 -0.791 1.00 85.19 240 GLU A CA 1
ATOM 1963 C C . GLU A 1 240 ? -21.405 15.939 -2.181 1.00 85.19 240 GLU A C 1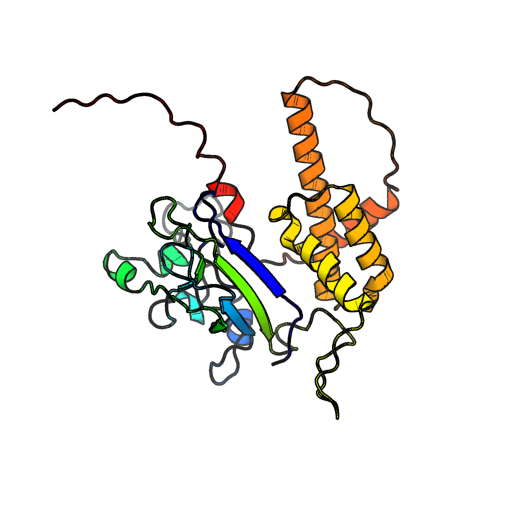
ATOM 1965 O O . GLU A 1 240 ? -22.413 16.216 -2.841 1.00 85.19 240 GLU A O 1
ATOM 1970 N N . LYS A 1 241 ? -20.178 16.128 -2.679 1.00 85.75 241 LYS A N 1
ATOM 1971 C CA . LYS A 1 241 ? -19.940 16.631 -4.037 1.00 85.75 241 LYS A CA 1
ATOM 1972 C C . LYS A 1 241 ? -20.446 15.666 -5.115 1.00 85.75 241 LYS A C 1
ATOM 1974 O O . LYS A 1 241 ? -20.949 16.111 -6.140 1.00 85.75 241 LYS A O 1
ATOM 1979 N N . ARG A 1 242 ? -20.324 14.355 -4.909 1.00 83.12 242 ARG A N 1
ATOM 1980 C CA . ARG A 1 242 ? -20.810 13.336 -5.852 1.00 83.12 242 ARG A CA 1
ATOM 1981 C C . ARG A 1 242 ? -22.333 13.271 -5.881 1.00 83.12 242 ARG A C 1
ATOM 1983 O O . ARG A 1 242 ? -22.910 13.360 -6.961 1.00 83.12 242 ARG A O 1
ATOM 1990 N N . ASP A 1 243 ? -22.957 13.206 -4.709 1.00 79.44 243 ASP A N 1
ATOM 1991 C CA . ASP A 1 243 ? -24.411 13.122 -4.559 1.00 79.44 243 ASP A CA 1
ATOM 1992 C C . ASP A 1 243 ? -25.081 14.378 -5.157 1.00 79.44 243 ASP A C 1
ATOM 1994 O O . ASP A 1 243 ? -26.020 14.270 -5.942 1.00 79.44 243 ASP A O 1
ATOM 1998 N N . SER A 1 244 ? -24.520 15.573 -4.921 1.00 78.75 244 SER A N 1
ATOM 1999 C CA . SER A 1 244 ? -25.034 16.821 -5.516 1.00 78.75 244 SER A CA 1
ATOM 2000 C C . SER A 1 244 ? -24.924 16.881 -7.047 1.00 78.75 244 SER A C 1
ATOM 2002 O O . SER A 1 244 ? -25.814 17.422 -7.709 1.00 78.75 244 SER A O 1
ATOM 2004 N N . VAL A 1 245 ? -23.862 16.319 -7.638 1.00 78.12 245 VAL A N 1
ATOM 2005 C CA . VAL A 1 245 ? -23.711 16.224 -9.101 1.00 78.12 245 VAL A CA 1
ATOM 2006 C C . VAL A 1 245 ? -24.692 15.207 -9.692 1.00 78.12 245 VAL A C 1
ATOM 2008 O O . VAL A 1 245 ? -25.278 15.466 -10.746 1.00 78.12 245 VAL A O 1
ATOM 2011 N N . GLU A 1 246 ? -24.911 14.074 -9.022 1.00 73.25 246 GLU A N 1
ATOM 2012 C CA . GLU A 1 246 ? -25.882 13.056 -9.440 1.00 73.25 246 GLU A CA 1
ATOM 2013 C C . GLU A 1 246 ? -27.332 13.558 -9.346 1.00 73.25 246 GLU A C 1
ATOM 2015 O O . GLU A 1 246 ? -28.134 13.322 -10.258 1.00 73.25 246 GLU A O 1
ATOM 2020 N N . ASP A 1 247 ? -27.667 14.319 -8.305 1.00 69.44 247 ASP A N 1
ATOM 2021 C CA . ASP A 1 247 ? -28.980 14.951 -8.145 1.00 69.44 247 ASP A CA 1
ATOM 2022 C C . ASP A 1 247 ? -29.229 16.014 -9.223 1.00 69.44 247 ASP A C 1
ATOM 2024 O O . ASP A 1 247 ? -30.282 16.017 -9.873 1.00 69.44 247 ASP A O 1
ATOM 2028 N N . ALA A 1 248 ? -28.223 16.847 -9.516 1.00 69.00 248 ALA A N 1
ATOM 2029 C CA . ALA A 1 248 ? -28.282 17.816 -10.610 1.00 69.00 248 ALA A CA 1
ATOM 2030 C C . ALA A 1 248 ? -28.443 17.141 -11.988 1.00 69.00 248 ALA A C 1
ATOM 2032 O O . ALA A 1 248 ? -29.154 17.657 -12.853 1.00 69.00 248 ALA A O 1
ATOM 2033 N N . ALA A 1 249 ? -27.820 15.977 -12.197 1.00 66.69 249 ALA A N 1
ATOM 2034 C CA . ALA A 1 249 ? -27.922 15.210 -13.439 1.00 66.69 249 ALA A CA 1
ATOM 2035 C C . ALA A 1 249 ? -29.244 14.428 -13.569 1.00 66.69 249 ALA A C 1
ATOM 2037 O O . ALA A 1 249 ? -29.721 14.208 -14.685 1.00 66.69 249 ALA A O 1
ATOM 2038 N N . SER A 1 250 ? -29.847 14.006 -12.452 1.00 68.50 250 SER A N 1
ATOM 2039 C CA . SER A 1 250 ? -31.078 13.201 -12.436 1.00 68.50 250 SER A CA 1
ATOM 2040 C C . SER A 1 250 ? -32.370 14.028 -12.409 1.00 68.50 250 SER A C 1
ATOM 2042 O O . SER A 1 250 ? -33.454 13.467 -12.594 1.00 68.50 250 SER A O 1
ATOM 2044 N N . GLY A 1 251 ? -32.275 15.351 -12.226 1.00 53.44 251 GLY A N 1
ATOM 2045 C CA . GLY A 1 251 ? -33.427 16.259 -12.210 1.00 53.44 251 GLY A CA 1
ATOM 2046 C C . GLY A 1 251 ? -34.399 15.993 -11.057 1.00 53.44 251 GLY A C 1
ATOM 2047 O O . GLY A 1 251 ? -35.570 16.368 -11.144 1.00 53.44 251 GLY A O 1
ATOM 2048 N N . ARG A 1 252 ? -33.941 15.310 -10.000 1.00 48.50 252 ARG A N 1
ATOM 2049 C CA . ARG A 1 252 ? -34.702 15.108 -8.768 1.00 48.50 252 ARG A CA 1
ATOM 2050 C C . ARG A 1 252 ? -34.505 16.324 -7.873 1.00 48.50 252 ARG A C 1
ATOM 2052 O O . ARG A 1 252 ? -33.505 16.443 -7.183 1.00 48.50 252 ARG A O 1
ATOM 2059 N N . GLU A 1 253 ? -35.477 17.225 -7.876 1.00 52.81 253 GLU A N 1
ATOM 2060 C CA . GLU A 1 253 ? -35.646 18.150 -6.759 1.00 52.81 253 GLU A CA 1
ATOM 2061 C C . GLU A 1 253 ? -36.369 17.401 -5.638 1.00 52.81 253 GLU A C 1
ATOM 2063 O O . GLU A 1 253 ? -37.548 17.092 -5.795 1.00 52.81 253 GLU A O 1
ATOM 2068 N N . GLU A 1 254 ? -35.713 17.126 -4.506 1.00 48.59 254 GLU A N 1
ATOM 2069 C CA . GLU A 1 254 ? -36.454 17.020 -3.246 1.00 48.59 254 GLU A CA 1
ATOM 2070 C C . GLU A 1 254 ? -35.624 17.332 -1.985 1.00 48.59 254 GLU A C 1
ATOM 2072 O O . GLU A 1 254 ? -34.599 16.723 -1.705 1.00 48.59 254 GLU A O 1
ATOM 2077 N N . VAL A 1 255 ? -36.148 18.325 -1.254 1.00 40.56 255 VAL A N 1
ATOM 2078 C CA . VAL A 1 255 ? -36.199 18.543 0.203 1.00 40.56 255 VAL A CA 1
ATOM 2079 C C . VAL A 1 255 ? -35.043 17.967 1.030 1.00 40.56 255 VAL A C 1
ATOM 2081 O O . VAL A 1 255 ? -35.071 16.821 1.472 1.00 40.56 255 VAL A O 1
ATOM 2084 N N . ILE A 1 256 ? -34.092 18.850 1.345 1.00 38.25 256 ILE A N 1
ATOM 2085 C CA . ILE A 1 256 ? -33.071 18.658 2.378 1.00 38.25 256 ILE A CA 1
ATOM 2086 C C . ILE A 1 256 ? -33.778 18.362 3.707 1.00 38.25 256 ILE A C 1
ATOM 2088 O O . ILE A 1 256 ? -34.427 19.229 4.294 1.00 38.25 256 ILE A O 1
ATOM 2092 N N . GLY A 1 257 ? -33.682 17.113 4.158 1.00 34.16 257 GLY A N 1
ATOM 2093 C CA . GLY A 1 257 ? -33.942 16.751 5.540 1.00 34.16 257 GLY A CA 1
ATOM 2094 C C . GLY A 1 257 ? -32.767 17.217 6.390 1.00 34.16 257 GLY A C 1
ATOM 2095 O O . GLY A 1 257 ? -31.654 16.728 6.215 1.00 34.16 257 GLY A O 1
ATOM 2096 N N . ASP A 1 258 ? -33.031 18.163 7.289 1.00 41.09 258 ASP A N 1
ATOM 2097 C CA . ASP A 1 258 ? -32.138 18.553 8.380 1.00 41.09 258 ASP A CA 1
ATOM 2098 C C . ASP A 1 258 ? -31.819 17.330 9.259 1.00 41.09 258 ASP A C 1
ATOM 2100 O O . ASP A 1 258 ? -32.517 17.041 10.231 1.00 41.09 258 ASP A O 1
ATOM 2104 N N . GLU A 1 259 ? -30.744 16.611 8.948 1.00 42.28 259 GLU A N 1
ATOM 2105 C CA . GLU A 1 259 ? -30.059 15.743 9.907 1.00 42.28 259 GLU A CA 1
ATOM 2106 C C . GLU A 1 259 ? -28.677 16.327 10.218 1.00 42.28 259 GLU A C 1
ATOM 2108 O O . GLU A 1 259 ? -27.648 15.903 9.707 1.00 42.28 259 GLU A O 1
ATOM 2113 N N . ILE A 1 260 ? -28.723 17.370 11.055 1.00 41.16 260 ILE A N 1
ATOM 2114 C CA . ILE A 1 260 ? -27.791 17.715 12.140 1.00 41.16 260 ILE A CA 1
ATOM 2115 C C . ILE A 1 260 ? -26.333 17.280 11.891 1.00 41.16 260 ILE A C 1
ATOM 2117 O O . ILE A 1 260 ? -25.875 16.261 12.408 1.00 41.16 260 ILE A O 1
ATOM 2121 N N . LYS A 1 261 ? -25.568 18.129 11.201 1.00 45.84 261 LYS A N 1
ATOM 2122 C CA . LYS A 1 261 ? -24.161 18.349 11.560 1.00 45.84 261 LYS A CA 1
ATOM 2123 C C . LYS A 1 261 ? -24.169 19.363 12.705 1.00 45.84 261 LYS A C 1
ATOM 2125 O O . LYS A 1 261 ? -24.746 20.438 12.552 1.00 45.84 261 LYS A O 1
ATOM 2130 N N . SER A 1 262 ? -23.595 19.051 13.866 1.00 46.91 262 SER A N 1
ATOM 2131 C CA . SER A 1 262 ? -23.273 20.135 14.799 1.00 46.91 262 SER A CA 1
ATOM 2132 C C . SER A 1 262 ? -22.142 20.931 14.161 1.00 46.91 262 SER A C 1
ATOM 2134 O O . SER A 1 262 ? -21.079 20.360 13.927 1.00 46.91 262 SER A O 1
ATOM 2136 N N . GLU A 1 263 ? -22.370 22.213 13.879 1.00 49.84 263 GLU A N 1
ATOM 2137 C CA . GLU A 1 263 ? -21.375 23.148 13.323 1.00 49.84 263 GLU A CA 1
ATOM 2138 C C . GLU A 1 263 ? -20.022 23.072 14.069 1.00 49.84 263 GLU A C 1
ATOM 2140 O O . GLU A 1 263 ? -18.965 23.235 13.468 1.00 49.84 263 GLU A O 1
ATOM 2145 N N . ASP A 1 264 ? -20.050 22.705 15.355 1.00 51.03 264 ASP A N 1
ATOM 2146 C CA . ASP A 1 264 ? -18.878 22.483 16.207 1.00 51.03 264 ASP A CA 1
ATOM 2147 C C . ASP A 1 264 ? -17.974 21.310 15.771 1.00 51.03 264 ASP A C 1
ATOM 2149 O O . ASP A 1 264 ? -16.764 21.368 15.973 1.00 51.03 264 ASP A O 1
ATOM 2153 N N . GLU A 1 265 ? -18.518 20.232 15.190 1.00 53.47 265 GLU A N 1
ATOM 2154 C CA . GLU A 1 265 ? -17.706 19.095 14.719 1.00 53.47 265 GLU A CA 1
ATOM 2155 C C . GLU A 1 265 ? -17.028 19.397 13.387 1.00 53.47 265 GLU A C 1
ATOM 2157 O O . GLU A 1 265 ? -15.872 19.030 13.197 1.00 53.47 265 GLU A O 1
ATOM 2162 N N . GLU A 1 266 ? -17.722 20.091 12.486 1.00 57.12 266 GLU A N 1
ATOM 2163 C CA . GLU A 1 266 ? -17.173 20.501 11.194 1.00 57.12 266 GLU A CA 1
ATOM 2164 C C . GLU A 1 266 ? -16.072 21.551 11.393 1.00 57.12 266 GLU A C 1
ATOM 2166 O O . GLU A 1 266 ? -14.991 21.399 10.833 1.00 57.12 266 GLU A O 1
ATOM 2171 N N . ALA A 1 267 ? -16.272 22.511 12.304 1.00 55.56 267 ALA A N 1
ATOM 2172 C CA . ALA A 1 267 ? -15.262 23.505 12.667 1.00 55.56 267 ALA A CA 1
ATOM 2173 C C . ALA A 1 267 ? -14.021 22.896 13.347 1.00 55.56 267 ALA A C 1
ATOM 2175 O O . ALA A 1 267 ? -12.898 23.285 13.036 1.00 55.56 267 ALA A O 1
ATOM 2176 N N . LEU A 1 268 ? -14.192 21.919 14.248 1.00 56.19 268 LEU A N 1
ATOM 2177 C CA . LEU A 1 268 ? -13.064 21.238 14.899 1.00 56.19 268 LEU A CA 1
ATOM 2178 C C . LEU A 1 268 ? -12.264 20.385 13.901 1.00 56.19 268 LEU A C 1
ATOM 2180 O O . LEU A 1 268 ? -11.043 20.290 13.988 1.00 56.19 268 LEU A O 1
ATOM 2184 N N . LEU A 1 269 ? -12.957 19.749 12.955 1.00 56.75 269 LEU A N 1
ATOM 2185 C CA . LEU A 1 269 ? -12.336 18.971 11.887 1.00 56.75 269 LEU A CA 1
ATOM 2186 C C . LEU A 1 269 ? -11.612 19.873 10.882 1.00 56.75 269 LEU A C 1
ATOM 2188 O O . LEU A 1 269 ? -10.536 19.511 10.420 1.00 56.75 269 LEU A O 1
ATOM 2192 N N . GLU A 1 270 ? -12.153 21.054 10.596 1.00 59.66 270 GLU A N 1
ATOM 2193 C CA . GLU A 1 270 ? -11.529 22.066 9.743 1.00 59.66 270 GLU A CA 1
ATOM 2194 C C . GLU A 1 270 ? -10.290 22.696 10.401 1.00 59.66 270 GLU A C 1
ATOM 2196 O O . GLU A 1 270 ? -9.247 22.805 9.764 1.00 59.66 270 GLU A O 1
ATOM 2201 N N . GLU A 1 271 ? -10.319 22.950 11.712 1.00 58.38 271 GLU A N 1
ATOM 2202 C CA . GLU A 1 271 ? -9.130 23.368 12.473 1.00 58.38 271 GLU A CA 1
ATOM 2203 C C . GLU A 1 271 ? -8.039 22.274 12.511 1.00 58.38 271 GLU A C 1
ATOM 2205 O O . GLU A 1 271 ? -6.843 22.573 12.559 1.00 58.38 271 GLU A O 1
ATOM 2210 N N . MET A 1 272 ? -8.423 20.990 12.453 1.00 57.12 272 MET A N 1
ATOM 2211 C CA . MET A 1 272 ? -7.480 19.871 12.317 1.00 57.12 272 MET A CA 1
ATOM 2212 C C . MET A 1 272 ? -6.897 19.735 10.901 1.00 57.12 272 MET A C 1
ATOM 2214 O O . MET A 1 272 ? -5.764 19.259 10.777 1.00 57.12 272 MET A O 1
ATOM 2218 N N . LEU A 1 273 ? -7.637 20.139 9.859 1.00 54.88 273 LEU A N 1
ATOM 2219 C CA . LEU A 1 273 ? -7.164 20.178 8.469 1.00 54.88 273 LEU A CA 1
ATOM 2220 C C . LEU A 1 273 ? -6.041 21.215 8.300 1.00 54.88 273 LEU A C 1
ATOM 2222 O O . LEU A 1 273 ? -5.025 20.895 7.693 1.00 54.88 273 LEU A O 1
ATOM 2226 N N . ASP A 1 274 ? -6.163 22.389 8.927 1.00 53.72 274 ASP A N 1
ATOM 2227 C CA . ASP A 1 274 ? -5.182 23.489 8.837 1.00 53.72 274 ASP A CA 1
ATOM 2228 C C . ASP A 1 274 ? -3.816 23.186 9.487 1.00 53.72 274 ASP A C 1
ATOM 2230 O O . ASP A 1 274 ? -2.858 23.941 9.316 1.00 53.72 274 ASP A O 1
ATOM 2234 N N . GLN A 1 275 ? -3.706 22.103 10.263 1.00 47.78 275 GLN A N 1
ATOM 2235 C CA . GLN A 1 275 ? -2.479 21.745 10.986 1.00 47.78 275 GLN A CA 1
ATOM 2236 C C . GLN A 1 275 ? -1.794 20.480 10.462 1.00 47.78 275 GLN A C 1
ATOM 2238 O O . GLN A 1 275 ? -0.721 20.133 10.968 1.00 47.78 275 GLN A O 1
ATOM 2243 N N . CYS A 1 276 ? -2.418 19.727 9.550 1.00 44.41 276 CYS A N 1
ATOM 2244 C CA . CYS A 1 276 ? -1.833 18.504 9.001 1.00 44.41 276 CYS A CA 1
ATOM 2245 C C . CYS A 1 276 ? -1.024 18.837 7.748 1.00 44.41 276 CYS A C 1
ATOM 2247 O O . CYS A 1 276 ? -1.608 19.152 6.719 1.00 44.41 276 CYS A O 1
ATOM 2249 N N . ASP A 1 277 ? 0.302 18.737 7.854 1.00 42.97 277 ASP A N 1
ATOM 2250 C CA . ASP A 1 277 ? 1.181 18.634 6.687 1.00 42.97 277 ASP A CA 1
ATOM 2251 C C . ASP A 1 277 ? 0.682 17.474 5.797 1.00 42.97 277 ASP A C 1
ATOM 2253 O O . ASP A 1 277 ? 0.247 16.440 6.327 1.00 42.97 277 ASP A O 1
ATOM 2257 N N . GLU A 1 278 ? 0.672 17.677 4.476 1.00 45.72 278 GLU A N 1
ATOM 2258 C CA . GLU A 1 278 ? 0.220 16.703 3.473 1.00 45.72 278 GLU A CA 1
ATOM 2259 C C . GLU A 1 278 ? 0.886 15.342 3.718 1.00 45.72 278 GLU A C 1
ATOM 2261 O O . GLU A 1 278 ? 2.105 15.200 3.698 1.00 45.72 278 GLU A O 1
ATOM 2266 N N . PHE A 1 279 ? 0.079 14.320 4.010 1.00 46.91 279 PHE A N 1
ATOM 2267 C CA . PHE A 1 279 ? 0.568 12.948 4.081 1.00 46.91 279 PHE A CA 1
ATOM 2268 C C . PHE A 1 279 ? 0.591 12.383 2.667 1.00 46.91 279 PHE A C 1
ATOM 2270 O O . PHE A 1 279 ? -0.325 11.650 2.305 1.00 46.91 279 PHE A O 1
ATOM 2277 N N . ASP A 1 280 ? 1.636 12.695 1.902 1.00 45.47 280 ASP A N 1
ATOM 2278 C CA . ASP A 1 280 ? 1.838 12.112 0.577 1.00 45.47 280 ASP A CA 1
ATOM 2279 C C . ASP A 1 280 ? 2.223 10.634 0.708 1.00 45.47 280 ASP A C 1
ATOM 2281 O O . ASP A 1 280 ? 3.379 10.233 0.896 1.00 45.47 280 ASP A O 1
ATOM 2285 N N . ASP A 1 281 ? 1.211 9.777 0.641 1.00 51.28 281 ASP A N 1
ATOM 2286 C CA . ASP A 1 281 ? 1.386 8.423 0.168 1.00 51.28 281 ASP A CA 1
ATOM 2287 C C . ASP A 1 281 ? 0.785 8.322 -1.241 1.00 51.28 281 ASP A C 1
ATOM 2289 O O . ASP A 1 281 ? -0.386 8.601 -1.445 1.00 51.28 281 ASP A O 1
ATOM 2293 N N . ASP A 1 282 ? 1.600 7.927 -2.231 1.00 41.59 282 ASP A N 1
ATOM 2294 C CA . ASP A 1 282 ? 1.290 7.901 -3.682 1.00 41.59 282 ASP A CA 1
ATOM 2295 C C . ASP A 1 282 ? 0.089 6.995 -4.089 1.00 41.59 282 ASP A C 1
ATOM 2297 O O . ASP A 1 282 ? -0.095 6.627 -5.259 1.00 41.59 282 ASP A O 1
ATOM 2301 N N . PHE A 1 283 ? -0.738 6.566 -3.135 1.00 49.66 283 PHE A N 1
ATOM 2302 C CA . PHE A 1 283 ? -1.837 5.626 -3.310 1.00 49.66 283 PHE A CA 1
ATOM 2303 C C . PHE A 1 283 ? -3.062 6.220 -4.032 1.00 49.66 283 PHE A C 1
ATOM 2305 O O . PHE A 1 283 ? -3.941 5.438 -4.415 1.00 49.66 283 PHE A O 1
ATOM 2312 N N . ASP A 1 284 ? -3.103 7.526 -4.315 1.00 41.22 284 ASP A N 1
ATOM 2313 C CA . ASP A 1 284 ? -4.258 8.230 -4.909 1.00 41.22 284 ASP A CA 1
ATOM 2314 C C . ASP A 1 284 ? -4.368 8.137 -6.448 1.00 41.22 284 ASP A C 1
ATOM 2316 O O . ASP A 1 284 ? -5.424 8.379 -7.039 1.00 41.22 284 ASP A O 1
ATOM 2320 N N . SER A 1 285 ? -3.326 7.676 -7.144 1.00 38.66 285 SER A N 1
ATOM 2321 C CA . SER A 1 285 ? -3.173 7.832 -8.608 1.00 38.66 285 SER A CA 1
ATOM 2322 C C . SER A 1 285 ? -4.066 6.966 -9.534 1.00 38.66 285 SER A C 1
ATOM 2324 O O . SER A 1 285 ? -3.775 6.831 -10.722 1.00 38.66 285 SER A O 1
ATOM 2326 N N . LEU A 1 286 ? -5.168 6.360 -9.063 1.00 39.34 286 LEU A N 1
ATOM 2327 C CA . LEU A 1 286 ? -5.981 5.435 -9.892 1.00 39.34 286 LEU A CA 1
ATOM 2328 C C . LEU A 1 286 ? -7.312 6.005 -10.412 1.00 39.34 286 LEU A C 1
ATOM 2330 O O . LEU A 1 286 ? -7.939 5.364 -11.260 1.00 39.34 286 LEU A O 1
ATOM 2334 N N . VAL A 1 287 ? -7.765 7.165 -9.925 1.00 36.22 287 VAL A N 1
ATOM 2335 C CA . VAL A 1 287 ? -9.074 7.730 -10.320 1.00 36.22 287 VAL A CA 1
ATOM 2336 C C . VAL A 1 287 ? -9.100 8.117 -11.808 1.00 36.22 287 VAL A C 1
ATOM 2338 O O . VAL A 1 287 ? -10.139 8.006 -12.458 1.00 36.22 287 VAL A O 1
ATOM 2341 N N . GLU A 1 288 ? -7.951 8.439 -12.404 1.00 32.34 288 GLU A N 1
ATOM 2342 C CA . GLU A 1 288 ? -7.882 8.907 -13.795 1.00 32.34 288 GLU A CA 1
ATOM 2343 C C . GLU A 1 288 ? -8.092 7.804 -14.849 1.00 32.34 288 GLU A C 1
ATOM 2345 O O . GLU A 1 288 ? -8.516 8.081 -15.968 1.00 32.34 288 GLU A O 1
ATOM 2350 N N . CYS A 1 289 ? -7.871 6.525 -14.522 1.00 30.30 289 CYS A N 1
ATOM 2351 C CA . CYS A 1 289 ? -7.873 5.461 -15.537 1.00 30.30 289 CYS A CA 1
ATOM 2352 C C . CYS A 1 289 ? -9.260 4.912 -15.926 1.00 30.30 289 CYS A C 1
ATOM 2354 O O . CYS A 1 289 ? -9.350 4.163 -16.902 1.00 30.30 289 CYS A O 1
ATOM 2356 N N . ASN A 1 290 ? -10.331 5.233 -15.190 1.00 30.28 290 ASN A N 1
ATOM 2357 C CA . ASN A 1 290 ? -11.651 4.614 -15.397 1.00 30.28 290 ASN A CA 1
ATOM 2358 C C . ASN A 1 290 ? -12.680 5.493 -16.124 1.00 30.28 290 ASN A C 1
ATOM 2360 O O . ASN A 1 290 ? -13.732 4.979 -16.508 1.00 30.28 290 ASN A O 1
ATOM 2364 N N . VAL A 1 291 ? -12.394 6.776 -16.365 1.00 30.56 291 VAL A N 1
ATOM 2365 C CA . VAL A 1 291 ? -13.370 7.693 -16.987 1.00 30.56 291 VAL A CA 1
ATOM 2366 C C . VAL A 1 291 ? -13.411 7.550 -18.521 1.00 30.56 291 VAL A C 1
ATOM 2368 O O . VAL A 1 291 ? -14.466 7.719 -19.128 1.00 30.56 291 VAL A O 1
ATOM 2371 N N . ASP A 1 292 ? -12.328 7.095 -19.159 1.00 29.17 292 ASP A N 1
ATOM 2372 C CA . ASP A 1 292 ? -12.226 7.057 -20.631 1.00 29.17 292 ASP A CA 1
ATOM 2373 C C . ASP A 1 292 ? -12.765 5.780 -21.307 1.00 29.17 292 ASP A C 1
ATOM 2375 O O . ASP A 1 292 ? -12.802 5.674 -22.537 1.00 29.17 292 ASP A O 1
ATOM 2379 N N . ALA A 1 293 ? -13.212 4.778 -20.545 1.00 29.80 293 ALA A N 1
ATOM 2380 C CA . ALA A 1 293 ? -13.587 3.483 -21.124 1.00 29.80 293 ALA A CA 1
ATOM 2381 C C . ALA A 1 293 ? -14.994 3.444 -21.757 1.00 29.80 293 ALA A C 1
ATOM 2383 O O . ALA A 1 293 ? -15.309 2.480 -22.462 1.00 29.80 293 ALA A O 1
ATOM 2384 N N . HIS A 1 294 ? -15.840 4.464 -21.553 1.00 28.62 294 HIS A N 1
ATOM 2385 C CA . HIS A 1 294 ? -17.247 4.411 -21.972 1.00 28.62 294 HIS A CA 1
ATOM 2386 C C . HIS A 1 294 ? -17.617 5.198 -23.241 1.00 28.62 294 HIS A C 1
ATOM 2388 O O . HIS A 1 294 ? -18.752 5.075 -23.707 1.00 28.62 294 HIS A O 1
ATOM 2394 N N . GLU A 1 295 ? -16.673 5.895 -23.884 1.00 30.78 295 GLU A N 1
ATOM 2395 C CA . GLU A 1 295 ? -16.972 6.752 -25.043 1.00 30.78 295 GLU A CA 1
ATOM 2396 C C . GLU A 1 295 ? -16.109 6.475 -26.291 1.00 30.78 295 GLU A C 1
ATOM 2398 O O . GLU A 1 295 ? -15.511 7.361 -26.888 1.00 30.78 295 GLU A O 1
ATOM 2403 N N . SER A 1 296 ? -16.053 5.228 -26.777 1.00 30.70 296 SER A N 1
ATOM 2404 C CA . SER A 1 296 ? -15.572 4.993 -28.156 1.00 30.70 296 SER A CA 1
ATOM 2405 C C . SER A 1 296 ? -16.129 3.737 -28.829 1.00 30.70 296 SER A C 1
ATOM 2407 O O . SER A 1 296 ? -15.410 2.893 -29.358 1.00 30.70 296 SER A O 1
ATOM 2409 N N . THR A 1 297 ? -17.455 3.638 -28.932 1.00 32.38 297 THR A N 1
ATOM 2410 C CA . THR A 1 297 ? -18.087 2.739 -29.913 1.00 32.38 297 THR A CA 1
ATOM 2411 C C . THR A 1 297 ? -18.781 3.523 -31.019 1.00 32.38 297 THR A C 1
ATOM 2413 O O . THR A 1 297 ? -20.002 3.554 -31.104 1.00 32.38 297 THR A O 1
ATOM 2416 N N . ASN A 1 298 ? -18.011 4.122 -31.937 1.00 32.06 298 ASN A N 1
ATOM 2417 C CA . ASN A 1 298 ? -18.377 4.084 -33.357 1.00 32.06 298 ASN A CA 1
ATOM 2418 C C . ASN A 1 298 ? -17.324 4.665 -34.309 1.00 32.06 298 ASN A C 1
ATOM 2420 O O . ASN A 1 298 ? -16.785 5.743 -34.102 1.00 32.06 298 ASN A O 1
ATOM 2424 N N . LYS A 1 299 ? -17.210 3.992 -35.462 1.00 32.72 299 LYS A N 1
ATOM 2425 C CA . LYS A 1 299 ? -16.549 4.401 -36.715 1.00 32.72 299 LYS A CA 1
ATOM 2426 C C . LYS A 1 299 ? -15.013 4.370 -36.730 1.00 32.72 299 LYS A C 1
ATOM 2428 O O . LYS A 1 299 ? -14.354 5.383 -36.549 1.00 32.72 299 LYS A O 1
ATOM 2433 N N . LYS A 1 300 ? -14.479 3.300 -37.330 1.00 30.98 300 LYS A N 1
ATOM 2434 C CA . LYS A 1 300 ? -13.888 3.423 -38.678 1.00 30.98 300 LYS A CA 1
ATOM 2435 C C . LYS A 1 300 ? -13.792 2.074 -39.391 1.00 30.98 300 LYS A C 1
ATOM 2437 O O . LYS A 1 300 ? -13.159 1.125 -38.948 1.00 30.98 300 LYS A O 1
ATOM 2442 N N . ARG A 1 301 ? -14.479 2.029 -40.533 1.00 31.19 301 ARG A N 1
ATOM 2443 C CA . ARG A 1 301 ? -14.428 0.978 -41.548 1.00 31.19 301 ARG A CA 1
ATOM 2444 C C . ARG A 1 301 ? -13.010 0.851 -42.113 1.00 31.19 301 ARG A C 1
ATOM 2446 O O . ARG A 1 301 ? -12.402 1.853 -42.475 1.00 31.19 301 ARG A O 1
ATOM 2453 N N . ARG A 1 302 ? -12.584 -0.402 -42.291 1.00 33.19 302 ARG A N 1
ATOM 2454 C CA . ARG A 1 302 ? -11.537 -0.852 -43.221 1.00 33.19 302 ARG A CA 1
ATOM 2455 C C . ARG A 1 302 ? -11.578 -0.104 -44.559 1.00 33.19 302 ARG A C 1
ATOM 2457 O O . ARG A 1 302 ? -12.644 -0.030 -45.173 1.00 33.19 302 ARG A O 1
ATOM 2464 N N . LYS A 1 303 ? -10.400 0.248 -45.075 1.00 31.55 303 LYS A N 1
ATOM 2465 C CA . LYS A 1 303 ? -10.061 0.104 -46.497 1.00 31.55 303 LYS A CA 1
ATOM 2466 C C . LYS A 1 303 ? -8.610 -0.375 -46.618 1.00 31.55 303 LYS A C 1
ATOM 2468 O O . LYS A 1 303 ? -7.734 0.282 -46.078 1.00 31.55 303 LYS A O 1
ATOM 2473 N N . THR A 1 304 ? -8.495 -1.539 -47.269 1.00 39.78 304 THR A N 1
ATOM 2474 C CA . THR A 1 304 ? -7.373 -2.123 -48.040 1.00 39.78 304 THR A CA 1
ATOM 2475 C C . THR A 1 304 ? -5.954 -1.778 -47.638 1.00 39.78 304 THR A C 1
ATOM 2477 O O . THR A 1 304 ? -5.554 -0.624 -47.896 1.00 39.78 304 THR A O 1
#

Sequence (304 aa):
MVFNFDVLAWSIDPKQNESGFSPHRDRQPETPSALRDSFFRDGHSKYATHWIAIEAATPENSCLYVIPKPFDPGYLEGDDEAEDASVDEEEDAAQYLDPLSRALDTKQSYQNIRALPRQACQSVLFTHRILHWGSRGNPNALNNRPRLAVSFVYSEEGFEAPYLSNFCFVREKGGYKLPPFRLRLLLVCAQLIIYYQRFDLSAAFMRACYDYCKENATELNEIYRRKVFYEYVQAMKEKEKRDSVEDAASGREEVIGDEIKSEDEEALLEEMLDQCDEFDDDFDSLVECNVDAHESTNKKRRKT

Radius of gyration: 22.18 Å; chains: 1; bounding box: 61×52×75 Å

pLDDT: mean 80.99, std 21.36, range [28.62, 98.5]

Organism: Thalassiosira oceanica (NCBI:txid159749)

Foldseek 3Di:
DFFQLDKDKDKAFLQVQDWKFDFAFQDADPDLVLLVVQADPVRHGQKKKKKAWQAWFDLQAWAKKWQDPVLFPCLNRGQDDPPPPPPDDPPDPPPRDDRVCRSCVDPVSVVRMDGDTDHRGDIDMDHSSIGMTTGGHNSPDPDRDMIIMMMTMGGDCVSPNHFFPPDGFDQDPPGTDDDPPLVVLLSVLLVCLLPVVVDPDDLVSNVVSVVSCVVVVNRTDPLSSLSSLLSSLVSVVVVVVVVVVVCVVVVDDDDDDPPDDPPVVVVVSVVSVVPDDDPDRVRPPPPPPPPPPPPDPDDDDDDD